Protein AF-A0A1X2I1E4-F1 (afdb_monomer)

Organism: NCBI:txid90262

Structure (mmCIF, N/CA/C/O backbone):
data_AF-A0A1X2I1E4-F1
#
_entry.id   AF-A0A1X2I1E4-F1
#
loop_
_atom_site.group_PDB
_atom_site.id
_atom_site.type_symbol
_atom_site.label_atom_id
_atom_site.label_alt_id
_atom_site.label_comp_id
_atom_site.label_asym_id
_atom_site.label_entity_id
_atom_site.label_seq_id
_atom_site.pdbx_PDB_ins_code
_atom_site.Cartn_x
_atom_site.Cartn_y
_atom_site.Cartn_z
_atom_site.occupancy
_atom_site.B_iso_or_equiv
_atom_site.auth_seq_id
_atom_site.auth_comp_id
_atom_site.auth_asym_id
_atom_site.auth_atom_id
_atom_site.pdbx_PDB_model_num
ATOM 1 N N . MET A 1 1 ? 6.509 -10.411 -64.100 1.00 40.00 1 MET A N 1
ATOM 2 C CA . MET A 1 1 ? 5.636 -9.578 -63.239 1.00 40.00 1 MET A CA 1
ATOM 3 C C . MET A 1 1 ? 4.667 -10.530 -62.554 1.00 40.00 1 MET A C 1
ATOM 5 O O . MET A 1 1 ? 4.107 -11.341 -63.268 1.00 40.00 1 MET A O 1
ATOM 9 N N . SER A 1 2 ? 4.415 -10.582 -61.254 1.00 42.94 2 SER A N 1
ATOM 10 C CA . SER A 1 2 ? 4.903 -9.903 -60.053 1.00 42.94 2 SER A CA 1
ATOM 11 C C . SER A 1 2 ? 4.557 -10.847 -58.884 1.00 42.94 2 SER A C 1
ATOM 13 O O . SER A 1 2 ? 3.564 -11.572 -58.969 1.00 42.94 2 SER A O 1
ATOM 15 N N . TYR A 1 3 ? 5.386 -10.894 -57.846 1.00 39.69 3 TYR A N 1
ATOM 16 C CA . TYR A 1 3 ? 5.342 -11.900 -56.783 1.00 39.69 3 TYR A CA 1
ATOM 17 C C . TYR A 1 3 ? 4.095 -11.789 -55.886 1.00 39.69 3 TYR A C 1
ATOM 19 O O . TYR A 1 3 ? 3.727 -10.709 -55.429 1.00 39.69 3 TYR A O 1
ATOM 27 N N . ARG A 1 4 ? 3.478 -12.946 -55.604 1.00 47.34 4 ARG A N 1
ATOM 28 C CA . ARG A 1 4 ? 2.694 -13.205 -54.389 1.00 47.34 4 ARG A CA 1
ATOM 29 C C . ARG A 1 4 ? 3.687 -13.387 -53.247 1.00 47.34 4 ARG A C 1
ATOM 31 O O . ARG A 1 4 ? 4.372 -14.400 -53.261 1.00 47.34 4 ARG A O 1
ATOM 38 N N . GLU A 1 5 ? 3.713 -12.508 -52.249 1.00 50.66 5 GLU A N 1
ATOM 39 C CA . GLU A 1 5 ? 4.412 -12.817 -50.998 1.00 50.66 5 GLU A CA 1
ATOM 40 C C . GLU A 1 5 ? 3.874 -12.020 -49.796 1.00 50.66 5 GLU A C 1
ATOM 42 O O . GLU A 1 5 ? 3.999 -10.806 -49.704 1.00 50.66 5 GLU A O 1
ATOM 47 N N . LEU A 1 6 ? 3.245 -12.776 -48.889 1.00 47.12 6 LEU A N 1
ATOM 48 C CA . LEU A 1 6 ? 3.412 -12.727 -47.434 1.00 47.12 6 LEU A CA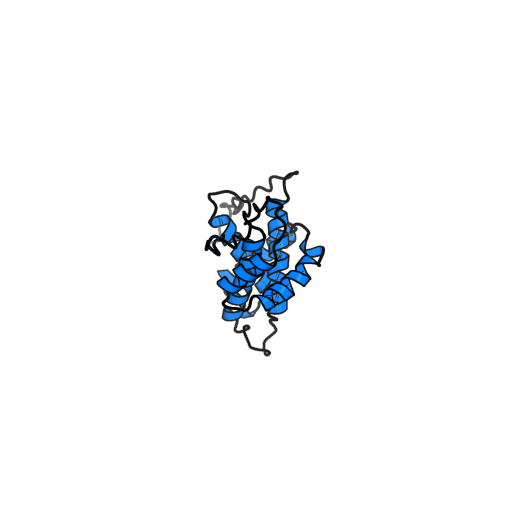 1
ATOM 49 C C . LEU A 1 6 ? 3.144 -11.400 -46.703 1.00 47.12 6 LEU A C 1
ATOM 51 O O . LEU A 1 6 ? 4.049 -10.655 -46.344 1.00 47.12 6 LEU A O 1
ATOM 55 N N . ASN A 1 7 ? 1.886 -11.247 -46.283 1.00 50.75 7 ASN A N 1
ATOM 56 C CA . ASN A 1 7 ? 1.503 -10.475 -45.102 1.00 50.75 7 ASN A CA 1
ATOM 57 C C . ASN A 1 7 ? 2.007 -11.191 -43.832 1.00 50.75 7 ASN A C 1
ATOM 59 O O . ASN A 1 7 ? 1.271 -11.934 -43.180 1.00 50.75 7 ASN A O 1
ATOM 63 N N . LYS A 1 8 ? 3.299 -11.046 -43.532 1.00 42.56 8 LYS A N 1
ATOM 64 C CA . LYS A 1 8 ? 3.927 -11.559 -42.315 1.00 42.56 8 LYS A CA 1
ATOM 65 C C . LYS A 1 8 ? 4.533 -10.392 -41.536 1.00 42.56 8 LYS A C 1
ATOM 67 O O . LYS A 1 8 ? 5.316 -9.625 -42.080 1.00 42.56 8 LYS A O 1
ATOM 72 N N . TYR A 1 9 ? 4.193 -10.347 -40.249 1.00 39.50 9 TYR A N 1
ATOM 73 C CA . TYR A 1 9 ? 4.779 -9.505 -39.205 1.00 39.50 9 TYR A CA 1
ATOM 74 C C . TYR A 1 9 ? 4.399 -8.017 -39.232 1.00 39.50 9 TYR A C 1
ATOM 76 O O . TYR A 1 9 ? 5.217 -7.148 -39.511 1.00 39.50 9 TYR A O 1
ATOM 84 N N . GLN A 1 10 ? 3.206 -7.708 -38.717 1.00 39.00 10 GLN A N 1
ATOM 85 C CA . GLN A 1 10 ? 3.071 -6.548 -37.828 1.00 39.00 10 GLN A CA 1
ATOM 86 C C . GLN A 1 10 ? 3.731 -6.914 -36.486 1.00 39.00 10 GLN A C 1
ATOM 88 O O . GLN A 1 10 ? 3.076 -7.213 -35.492 1.00 39.00 10 GLN A O 1
ATOM 93 N N . ALA A 1 11 ? 5.064 -6.989 -36.492 1.00 43.72 11 ALA A N 1
ATOM 94 C CA . ALA A 1 11 ? 5.849 -6.996 -35.272 1.00 43.72 11 ALA A CA 1
ATOM 95 C C . ALA A 1 11 ? 5.840 -5.559 -34.757 1.00 43.72 11 ALA A C 1
ATOM 97 O O . ALA A 1 11 ? 6.543 -4.694 -35.277 1.00 43.72 11 ALA A O 1
ATOM 98 N N . VAL A 1 12 ? 4.984 -5.298 -33.771 1.00 44.69 12 VAL A N 1
ATOM 99 C CA . VAL A 1 12 ? 5.102 -4.098 -32.946 1.00 44.69 12 VAL A CA 1
ATOM 100 C C . VAL A 1 12 ? 6.521 -4.133 -32.373 1.00 44.69 12 VAL A C 1
ATOM 102 O O . VAL 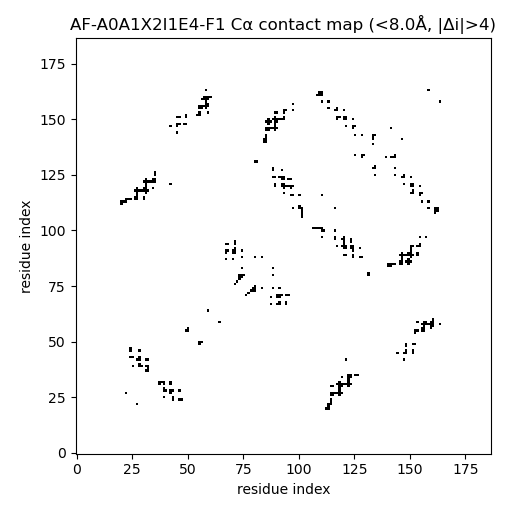A 1 12 ? 6.866 -5.132 -31.733 1.00 44.69 12 VAL A O 1
ATOM 105 N N . PRO A 1 13 ? 7.378 -3.133 -32.632 1.00 37.66 13 PRO A N 1
ATOM 106 C CA . PRO A 1 13 ? 8.683 -3.099 -32.004 1.00 37.66 13 PRO A CA 1
ATOM 107 C C . PRO A 1 13 ? 8.442 -2.992 -30.499 1.00 37.66 13 PRO A C 1
ATOM 109 O O . PRO A 1 13 ? 7.947 -1.976 -30.013 1.00 37.66 13 PRO A O 1
ATOM 112 N N . GLN A 1 14 ? 8.735 -4.071 -29.769 1.00 36.38 14 GLN A N 1
ATOM 113 C CA . GLN A 1 14 ? 8.846 -4.015 -28.321 1.00 36.38 14 GLN A CA 1
ATOM 114 C C . GLN A 1 14 ? 10.054 -3.137 -28.040 1.00 36.38 14 GLN A C 1
ATOM 116 O O . GLN A 1 14 ? 11.203 -3.562 -28.165 1.00 36.38 14 GLN A O 1
ATOM 121 N N . VAL A 1 15 ? 9.765 -1.865 -27.788 1.00 40.50 15 VAL A N 1
ATOM 122 C CA . VAL A 1 15 ? 10.754 -0.885 -27.372 1.00 40.50 15 VAL A CA 1
ATOM 123 C C . VAL A 1 15 ? 11.424 -1.469 -26.128 1.00 40.50 15 VAL A C 1
ATOM 125 O O . VAL A 1 15 ? 10.705 -1.863 -25.203 1.00 40.50 15 VAL A O 1
ATOM 128 N N . PRO A 1 16 ? 12.763 -1.582 -26.091 1.00 38.47 16 PRO A N 1
ATOM 129 C CA . PRO A 1 16 ? 13.461 -1.920 -24.863 1.00 38.47 16 PRO A CA 1
ATOM 130 C C . PRO A 1 16 ? 13.008 -0.902 -23.819 1.00 38.47 16 PRO A C 1
ATOM 132 O O . PRO A 1 16 ? 13.204 0.295 -24.023 1.00 38.47 16 PRO A O 1
ATOM 135 N N . GLN A 1 17 ? 12.320 -1.359 -22.770 1.00 37.78 17 GLN A N 1
ATOM 136 C CA . GLN A 1 17 ? 11.861 -0.515 -21.669 1.00 37.78 17 GLN A CA 1
ATOM 137 C C . GLN A 1 17 ? 13.112 -0.071 -20.914 1.00 37.78 17 GLN A C 1
ATOM 139 O O . GLN A 1 17 ? 13.585 -0.737 -19.993 1.00 37.78 17 GLN A O 1
ATOM 144 N N . VAL A 1 18 ? 13.725 0.998 -21.41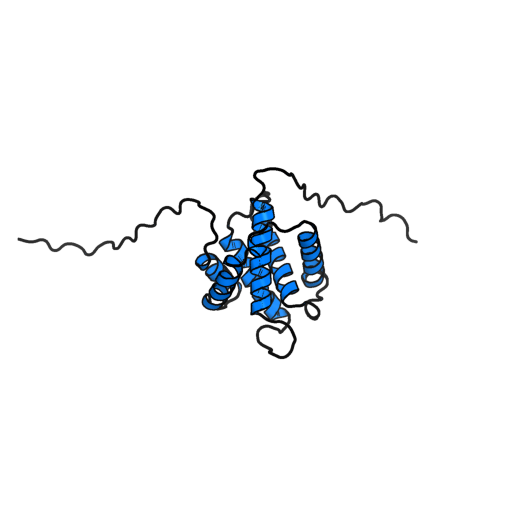7 1.00 39.78 18 VAL A N 1
ATOM 145 C CA . VAL A 1 18 ? 14.855 1.659 -20.788 1.00 39.78 18 VAL A CA 1
ATOM 146 C C . VAL A 1 18 ? 14.359 2.124 -19.429 1.00 39.78 18 VAL A C 1
ATOM 148 O O . VAL A 1 18 ? 13.299 2.733 -19.308 1.00 39.78 18 VAL A O 1
ATOM 151 N N . ILE A 1 19 ? 15.106 1.710 -18.417 1.00 47.44 19 ILE A N 1
ATOM 152 C CA . ILE A 1 19 ? 14.803 1.775 -16.996 1.00 47.44 19 ILE A CA 1
ATOM 153 C C . ILE A 1 19 ? 14.834 3.242 -16.550 1.00 47.44 19 ILE A C 1
ATOM 155 O O . ILE A 1 19 ? 15.782 3.695 -15.923 1.00 47.44 19 ILE A O 1
ATOM 159 N N . ASP A 1 20 ? 13.784 3.987 -16.871 1.00 41.66 20 ASP A N 1
ATOM 160 C CA . ASP A 1 20 ? 13.356 5.154 -16.113 1.00 41.66 20 ASP A CA 1
ATOM 161 C C . ASP A 1 20 ? 12.185 4.678 -15.263 1.00 41.66 20 ASP A C 1
ATOM 163 O O . ASP A 1 20 ? 11.072 4.477 -15.748 1.00 41.66 20 ASP A O 1
ATOM 167 N N . LYS A 1 21 ? 12.471 4.402 -13.986 1.00 52.59 21 LYS A N 1
ATOM 168 C CA . LYS A 1 21 ? 11.587 3.759 -12.996 1.00 52.59 21 LYS A CA 1
ATOM 169 C C . LYS A 1 21 ? 10.458 4.704 -12.539 1.00 52.59 21 LYS A C 1
ATOM 171 O O . LYS A 1 21 ? 10.226 4.903 -11.344 1.00 52.59 21 LYS A O 1
ATOM 176 N N . CYS A 1 22 ? 9.800 5.336 -13.507 1.00 58.75 22 CYS A N 1
ATOM 177 C CA . CYS A 1 22 ? 8.594 6.126 -13.363 1.00 58.75 22 CYS A CA 1
ATOM 178 C C . CYS A 1 22 ? 7.406 5.187 -13.129 1.00 58.75 22 CYS A C 1
ATOM 180 O O . CYS A 1 22 ? 7.388 4.037 -13.569 1.00 58.75 22 CYS A O 1
ATOM 182 N N . LEU A 1 23 ? 6.412 5.665 -12.391 1.00 77.00 23 LEU A N 1
ATOM 183 C CA . LEU A 1 23 ? 5.192 4.912 -12.150 1.00 77.00 23 LEU A CA 1
ATOM 184 C C . LEU A 1 23 ? 4.413 4.736 -13.460 1.00 77.00 23 LEU A C 1
ATOM 186 O O . LEU A 1 23 ? 3.902 5.708 -14.011 1.00 77.00 23 LEU A O 1
ATOM 190 N N . ASN A 1 24 ? 4.266 3.495 -13.923 1.00 86.12 24 ASN A N 1
ATOM 191 C CA . ASN A 1 24 ? 3.331 3.167 -14.995 1.00 86.12 24 ASN A CA 1
ATOM 192 C C . ASN A 1 24 ? 1.955 2.872 -14.387 1.00 86.12 24 ASN A C 1
ATOM 194 O O . ASN A 1 24 ? 1.720 1.788 -13.850 1.00 86.12 24 ASN A O 1
ATOM 198 N N . VAL A 1 25 ? 1.050 3.849 -14.475 1.00 86.25 25 VAL A N 1
ATOM 199 C CA . VAL A 1 25 ? -0.313 3.746 -13.932 1.00 86.25 25 VAL A CA 1
ATOM 200 C C . VAL A 1 25 ? -1.121 2.611 -14.566 1.00 86.25 25 VAL A C 1
ATOM 202 O O . VAL A 1 25 ? -1.927 2.000 -13.873 1.00 86.25 25 VAL A O 1
ATOM 205 N N . ASN A 1 26 ? -0.865 2.264 -15.833 1.00 87.81 26 ASN A N 1
ATOM 206 C CA . ASN A 1 26 ? -1.546 1.149 -16.498 1.00 87.81 26 ASN A CA 1
ATOM 207 C C . ASN A 1 26 ? -1.097 -0.197 -15.929 1.00 87.81 26 ASN A C 1
ATOM 209 O O . ASN A 1 26 ? -1.928 -1.050 -15.636 1.00 87.81 26 ASN A O 1
ATOM 213 N N . ASP A 1 27 ? 0.209 -0.374 -15.708 1.00 88.62 27 ASP A N 1
ATOM 214 C CA . ASP A 1 27 ? 0.711 -1.596 -15.077 1.00 88.62 27 ASP A CA 1
ATOM 215 C C . ASP A 1 27 ? 0.213 -1.714 -13.637 1.00 88.62 27 ASP A C 1
ATOM 217 O O . ASP A 1 27 ? -0.254 -2.779 -13.245 1.00 88.62 27 ASP A O 1
ATOM 221 N N . ALA A 1 28 ? 0.260 -0.627 -12.860 1.00 88.25 28 ALA A N 1
ATOM 222 C CA . ALA A 1 28 ? -0.242 -0.624 -11.487 1.00 88.25 28 ALA A CA 1
ATOM 223 C C . ALA A 1 28 ? -1.738 -0.970 -11.420 1.00 88.25 28 ALA A C 1
ATOM 225 O O . ALA A 1 28 ? -2.134 -1.802 -10.605 1.00 88.25 28 ALA A O 1
ATOM 226 N N . ALA A 1 29 ? -2.557 -0.388 -12.302 1.00 89.69 29 ALA A N 1
ATOM 227 C CA . ALA A 1 29 ? -3.979 -0.702 -12.393 1.00 89.69 29 ALA A CA 1
ATOM 228 C C . ALA A 1 29 ? -4.228 -2.167 -12.770 1.00 89.69 29 ALA A C 1
ATOM 230 O O . ALA A 1 29 ? -5.080 -2.809 -12.162 1.00 89.69 29 ALA A O 1
ATOM 231 N N . ARG A 1 30 ? -3.452 -2.712 -13.713 1.00 88.94 30 ARG A N 1
ATOM 232 C CA . ARG A 1 30 ? -3.533 -4.120 -14.114 1.00 88.94 30 ARG A CA 1
ATOM 233 C C . ARG A 1 30 ? -3.177 -5.071 -12.968 1.00 88.94 30 ARG A C 1
ATOM 235 O O . ARG A 1 30 ? -3.938 -5.994 -12.700 1.00 88.94 30 ARG A O 1
ATOM 242 N N . TYR A 1 31 ? -2.081 -4.817 -12.247 1.00 89.50 31 TYR A N 1
ATOM 243 C CA . TYR A 1 31 ? -1.709 -5.607 -11.063 1.00 89.50 31 TYR A CA 1
ATOM 244 C C . TYR A 1 31 ? -2.780 -5.537 -9.965 1.00 89.50 31 TYR A C 1
ATOM 246 O O . TYR A 1 31 ? -3.089 -6.545 -9.332 1.00 89.50 31 TYR A O 1
ATOM 254 N N . ALA A 1 32 ? -3.369 -4.359 -9.744 1.00 89.19 32 ALA A N 1
ATOM 255 C CA . ALA A 1 32 ? -4.448 -4.198 -8.776 1.00 89.19 32 ALA A CA 1
ATOM 256 C C . ALA A 1 32 ? -5.710 -4.968 -9.184 1.00 89.19 32 ALA A C 1
ATOM 258 O O . ALA A 1 32 ? -6.313 -5.641 -8.346 1.00 89.19 32 ALA A O 1
ATOM 259 N N . ALA A 1 33 ? -6.095 -4.896 -10.460 1.00 88.25 33 ALA A N 1
ATOM 260 C CA . ALA A 1 33 ? -7.238 -5.611 -11.019 1.00 88.25 33 ALA A CA 1
ATOM 261 C C . ALA A 1 33 ? -7.070 -7.132 -10.909 1.00 88.25 33 ALA A C 1
ATOM 263 O O . ALA A 1 33 ? -7.988 -7.815 -10.459 1.00 88.25 33 ALA A O 1
ATOM 264 N N . GLU A 1 34 ? -5.882 -7.650 -11.228 1.00 86.44 34 GLU A N 1
ATOM 265 C CA . GLU A 1 34 ? -5.549 -9.072 -11.094 1.00 86.44 34 GLU A CA 1
ATOM 266 C C . GLU A 1 34 ? -5.657 -9.556 -9.639 1.00 86.44 34 GLU A C 1
ATOM 268 O O . GLU A 1 34 ? -6.188 -10.634 -9.383 1.00 86.44 34 GLU A O 1
ATOM 273 N N . HIS A 1 35 ? -5.225 -8.738 -8.672 1.00 81.75 35 HIS A N 1
ATOM 274 C CA . HIS A 1 35 ? -5.214 -9.109 -7.250 1.00 81.75 35 HIS A CA 1
ATOM 275 C C . HIS A 1 35 ? -6.559 -8.909 -6.529 1.00 81.75 35 HIS A C 1
ATOM 277 O O . HIS A 1 35 ? -6.768 -9.457 -5.447 1.00 81.75 35 HIS A O 1
ATOM 283 N N . SER A 1 36 ? -7.476 -8.120 -7.095 1.00 80.56 36 SER A N 1
ATOM 284 C CA . SER A 1 36 ? -8.755 -7.755 -6.455 1.00 80.56 36 SER A CA 1
ATOM 285 C C . SER A 1 36 ? -10.010 -8.178 -7.213 1.00 80.56 36 SER A C 1
ATOM 287 O O . SER A 1 36 ? -11.115 -8.000 -6.692 1.00 80.56 36 SER A O 1
ATOM 289 N N . GLU A 1 37 ? -9.857 -8.706 -8.430 1.00 77.75 37 GLU A N 1
ATOM 290 C CA . GLU A 1 37 ? -10.955 -9.067 -9.336 1.00 77.75 37 GLU A CA 1
ATOM 291 C C . GLU A 1 37 ? -11.864 -7.862 -9.686 1.00 77.75 37 GLU A C 1
ATOM 293 O O . GLU A 1 37 ? -13.063 -8.016 -9.935 1.00 77.75 37 GLU A O 1
ATOM 298 N N . LYS A 1 38 ? -11.317 -6.635 -9.667 1.00 83.31 38 LYS A N 1
ATOM 299 C CA . LYS A 1 38 ? -12.017 -5.378 -10.007 1.00 83.31 38 LYS A CA 1
ATOM 300 C C . LYS A 1 38 ? -11.541 -4.793 -11.337 1.00 83.31 38 LYS A C 1
ATOM 302 O O . LYS A 1 38 ? -10.497 -5.166 -11.856 1.00 83.31 38 LYS A O 1
ATOM 307 N N . GLU A 1 39 ? -12.312 -3.852 -11.884 1.00 84.69 39 GLU A N 1
ATOM 308 C CA . GLU A 1 39 ? -11.990 -3.195 -13.155 1.00 84.69 39 GLU A CA 1
ATOM 309 C C . GLU A 1 39 ? -10.763 -2.276 -13.053 1.00 84.69 39 GLU A C 1
ATOM 311 O O . GLU A 1 39 ? -10.656 -1.454 -12.142 1.00 84.69 39 GLU A O 1
ATOM 316 N N . GLU A 1 40 ? -9.881 -2.348 -14.053 1.00 87.19 40 GLU A N 1
ATOM 317 C CA . GLU A 1 40 ? -8.690 -1.494 -14.175 1.00 87.19 40 GLU A CA 1
ATOM 318 C C . GLU A 1 40 ? -9.034 0.007 -14.180 1.00 87.19 40 GLU A C 1
ATOM 320 O O . GLU A 1 40 ? -8.318 0.819 -13.593 1.00 87.19 40 GLU A O 1
ATOM 325 N N . SER A 1 41 ? -10.163 0.372 -14.796 1.00 86.25 41 SER A N 1
ATOM 326 C CA . SER A 1 41 ? -10.681 1.745 -14.916 1.00 86.25 41 SER A CA 1
ATOM 327 C C . SER A 1 41 ? -10.800 2.459 -13.563 1.00 86.25 41 SER A C 1
ATOM 329 O O . SER A 1 41 ? -10.477 3.644 -13.443 1.00 86.25 41 SER A O 1
ATOM 331 N N . MET A 1 42 ? -11.205 1.725 -12.524 1.00 85.44 42 MET A N 1
ATOM 332 C CA . MET A 1 42 ? -11.348 2.239 -11.167 1.00 85.44 42 MET A CA 1
ATOM 333 C C . MET A 1 42 ? -9.992 2.619 -10.569 1.00 85.44 42 MET A C 1
ATOM 335 O O . MET A 1 42 ? -9.835 3.701 -9.999 1.00 85.44 42 MET A O 1
ATOM 339 N N . PHE A 1 43 ? -9.000 1.743 -10.724 1.00 89.69 43 PHE A N 1
ATOM 340 C CA . PHE A 1 43 ? -7.649 1.980 -10.227 1.00 89.69 43 PHE A CA 1
ATOM 341 C C . PHE A 1 43 ? -6.970 3.111 -10.988 1.00 89.69 43 PHE A C 1
ATOM 343 O O . PHE A 1 43 ? -6.331 3.950 -10.362 1.00 89.69 43 PHE A O 1
ATOM 350 N N . LEU A 1 44 ? -7.160 3.190 -12.308 1.00 89.62 44 LEU A N 1
ATOM 351 C CA . LEU A 1 44 ? -6.633 4.275 -13.138 1.00 89.62 44 LEU A CA 1
ATOM 352 C C . LEU A 1 44 ? -7.130 5.648 -12.679 1.00 89.62 44 LEU A C 1
ATOM 354 O O . LEU A 1 44 ? -6.331 6.577 -12.566 1.00 89.62 44 LEU A O 1
ATOM 358 N N . SER A 1 45 ? -8.424 5.772 -12.364 1.00 88.44 45 SER A N 1
ATOM 359 C CA . SER A 1 45 ? -8.987 7.034 -11.872 1.00 88.44 45 SER A CA 1
ATOM 360 C C . SER A 1 45 ? -8.318 7.483 -10.573 1.00 88.44 45 SER A C 1
ATOM 362 O O . SER A 1 45 ? -7.993 8.659 -10.424 1.00 88.44 45 SER A O 1
ATOM 364 N N . VAL A 1 46 ? -8.094 6.558 -9.637 1.00 89.25 46 VAL A N 1
ATOM 365 C CA . VAL A 1 46 ? -7.424 6.866 -8.367 1.00 89.25 46 VAL A CA 1
ATOM 366 C C . VAL A 1 46 ? -5.944 7.162 -8.595 1.00 89.25 46 VAL A C 1
ATOM 368 O O . VAL A 1 46 ? -5.425 8.150 -8.082 1.00 89.25 46 VAL A O 1
ATOM 371 N N . LEU A 1 47 ? -5.260 6.351 -9.399 1.00 88.75 47 LEU A N 1
ATOM 372 C CA . LEU A 1 47 ? -3.847 6.536 -9.708 1.00 88.75 47 LEU A CA 1
ATOM 373 C C . LEU A 1 47 ? -3.580 7.893 -10.348 1.00 88.75 47 LEU A C 1
ATOM 375 O O . LEU A 1 47 ? -2.618 8.536 -9.952 1.00 88.75 47 LEU A O 1
ATOM 379 N N . SER A 1 48 ? -4.440 8.364 -11.255 1.00 87.00 48 SER A N 1
ATOM 380 C CA . SER A 1 48 ? -4.309 9.713 -11.813 1.00 87.00 48 SER A CA 1
ATOM 381 C C . SER A 1 48 ? -4.302 10.763 -10.701 1.00 87.00 48 SER A C 1
ATOM 383 O O . SER A 1 48 ? -3.380 11.562 -10.627 1.00 87.00 48 SER A O 1
ATOM 385 N N . THR A 1 49 ? -5.261 10.705 -9.770 1.00 87.88 49 THR A N 1
ATOM 386 C CA . THR A 1 49 ? -5.334 11.682 -8.668 1.00 87.88 49 THR A CA 1
ATOM 387 C C . THR A 1 49 ? -4.127 11.630 -7.731 1.00 87.88 49 THR A C 1
ATOM 389 O O . THR A 1 49 ? -3.608 12.669 -7.337 1.00 87.88 49 THR A O 1
ATOM 392 N N . VAL A 1 50 ? -3.641 10.430 -7.408 1.00 86.50 50 VAL A N 1
ATOM 393 C CA . VAL A 1 50 ? -2.510 10.242 -6.489 1.00 86.50 50 VAL A CA 1
ATOM 394 C C . VAL A 1 50 ? -1.185 10.629 -7.148 1.00 86.50 50 VAL A C 1
ATOM 396 O O . VAL A 1 50 ? -0.293 11.143 -6.483 1.00 86.50 50 VAL A O 1
ATOM 399 N N . VAL A 1 51 ? -1.038 10.395 -8.453 1.00 85.56 51 VAL A N 1
ATOM 400 C CA . VAL A 1 51 ? 0.153 10.805 -9.210 1.00 85.56 51 VAL A CA 1
ATOM 401 C C . VAL A 1 51 ? 0.218 12.315 -9.378 1.00 85.56 51 VAL A C 1
ATOM 403 O O . VAL A 1 51 ? 1.313 12.875 -9.344 1.00 85.56 51 VAL A O 1
ATOM 406 N N . ASP A 1 52 ? -0.920 12.983 -9.537 1.00 84.00 52 ASP A N 1
ATOM 407 C CA . ASP A 1 52 ? -0.971 14.443 -9.559 1.00 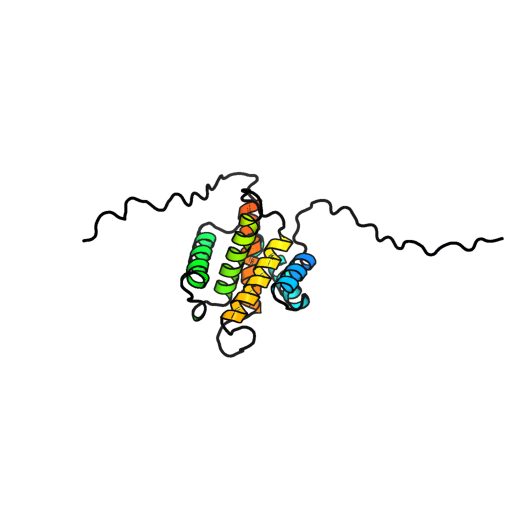84.00 52 ASP A CA 1
ATOM 408 C C . ASP A 1 52 ? -0.662 15.050 -8.174 1.00 84.00 52 ASP A C 1
ATOM 410 O O . ASP A 1 52 ? -0.024 16.099 -8.095 1.00 84.00 52 ASP A O 1
ATOM 414 N N . ASP A 1 53 ? -1.003 14.359 -7.082 1.00 81.62 53 ASP A N 1
ATOM 415 C CA . ASP A 1 53 ? -0.795 14.812 -5.702 1.00 81.62 53 ASP A CA 1
ATOM 416 C C . ASP A 1 53 ? 0.692 14.848 -5.279 1.00 81.62 53 ASP A C 1
ATOM 418 O O . ASP A 1 53 ? 1.378 13.830 -5.153 1.00 81.62 53 ASP A O 1
ATOM 422 N N . ASP A 1 54 ? 1.205 16.045 -4.983 1.00 79.81 54 ASP A N 1
ATOM 423 C CA . ASP A 1 54 ? 2.605 16.231 -4.576 1.00 79.81 54 ASP A CA 1
ATOM 424 C C . ASP A 1 54 ? 2.937 15.608 -3.216 1.00 79.81 54 ASP A C 1
ATOM 426 O O . ASP A 1 54 ? 4.084 15.238 -2.958 1.00 79.81 54 ASP A O 1
ATOM 430 N N . ASN A 1 55 ? 1.946 15.439 -2.339 1.00 77.44 55 ASN A N 1
ATOM 431 C CA . ASN A 1 55 ? 2.142 14.807 -1.037 1.00 77.44 55 ASN A CA 1
ATOM 432 C C . ASN A 1 55 ? 2.449 13.304 -1.178 1.00 77.44 55 ASN A C 1
ATOM 434 O O . ASN A 1 55 ? 3.145 12.720 -0.350 1.00 77.44 55 ASN A O 1
ATOM 438 N N . SER A 1 56 ? 1.975 12.677 -2.251 1.00 76.75 56 SER A N 1
ATOM 439 C CA . SER A 1 56 ? 2.228 11.273 -2.588 1.00 76.75 56 SER A CA 1
ATOM 440 C C . SER A 1 56 ? 3.604 11.047 -3.225 1.00 76.75 56 SER A C 1
ATOM 442 O O . SER A 1 56 ? 4.089 9.918 -3.251 1.00 76.75 56 SER A O 1
ATOM 444 N N . LYS A 1 57 ? 4.275 12.123 -3.658 1.00 78.31 57 LYS A N 1
ATOM 445 C CA . LYS A 1 57 ? 5.641 12.121 -4.212 1.00 78.31 57 LYS A CA 1
ATOM 446 C C . LYS A 1 57 ? 6.724 12.394 -3.161 1.00 78.31 57 LYS A C 1
ATOM 448 O O . LYS A 1 57 ? 7.862 12.700 -3.510 1.00 78.31 57 LYS A O 1
ATOM 453 N N . ARG A 1 58 ? 6.396 12.352 -1.872 1.00 81.88 58 ARG A N 1
ATOM 454 C CA . ARG A 1 58 ? 7.363 12.557 -0.783 1.00 81.88 58 ARG A CA 1
ATOM 455 C C . ARG A 1 58 ? 7.711 11.215 -0.139 1.00 81.88 58 ARG A C 1
ATOM 457 O O . ARG A 1 58 ? 6.864 10.328 -0.128 1.00 81.88 58 ARG A O 1
ATOM 464 N N . PRO A 1 59 ? 8.929 11.027 0.393 1.00 81.31 59 PRO A N 1
ATOM 465 C CA . PRO A 1 59 ? 9.218 9.841 1.191 1.00 81.31 59 PRO A CA 1
ATOM 466 C C . PRO A 1 59 ? 8.332 9.830 2.443 1.00 81.31 59 PRO A C 1
ATOM 468 O O . PRO A 1 59 ? 8.039 10.887 3.007 1.00 81.31 59 PRO A O 1
ATOM 471 N N . ALA A 1 60 ? 7.905 8.638 2.862 1.00 80.69 60 ALA A N 1
ATOM 472 C CA . ALA A 1 60 ? 7.194 8.466 4.124 1.00 80.69 60 ALA A CA 1
ATOM 473 C C . ALA A 1 60 ? 8.088 8.909 5.289 1.00 80.69 60 ALA A C 1
ATOM 475 O O . ALA A 1 60 ? 9.265 8.545 5.342 1.00 80.69 60 ALA A O 1
ATOM 476 N N . LEU A 1 61 ? 7.528 9.684 6.218 1.00 81.81 61 LEU A N 1
ATOM 477 C CA . LEU A 1 61 ? 8.232 10.042 7.448 1.00 81.81 61 LEU A CA 1
ATOM 478 C C . LEU A 1 61 ? 8.263 8.850 8.417 1.00 81.81 61 LEU A C 1
ATOM 480 O O . LEU A 1 61 ? 7.401 7.970 8.373 1.00 81.81 61 LEU A O 1
ATOM 484 N N . GLU A 1 62 ? 9.228 8.840 9.337 1.00 76.88 62 GLU A N 1
ATOM 485 C CA . GLU A 1 62 ? 9.341 7.797 10.369 1.00 76.88 62 GLU A CA 1
ATOM 486 C C . GLU A 1 62 ? 8.064 7.701 11.217 1.00 76.88 62 GLU A C 1
ATOM 488 O O . GLU A 1 62 ? 7.516 6.615 11.393 1.00 76.88 62 GLU A O 1
ATOM 493 N N . GLN A 1 63 ? 7.512 8.849 11.631 1.00 80.25 63 GLN A N 1
ATOM 494 C CA . GLN A 1 63 ? 6.237 8.911 12.347 1.00 80.25 63 GLN A CA 1
ATOM 495 C C . GLN A 1 63 ? 5.094 8.269 11.545 1.00 80.25 63 GLN A C 1
ATOM 497 O O . GLN A 1 63 ? 4.331 7.476 12.093 1.00 80.25 63 GLN A O 1
ATOM 502 N N . GLU A 1 64 ? 4.986 8.568 10.245 1.00 81.62 64 GLU A N 1
ATOM 503 C CA . GLU A 1 64 ? 3.954 7.965 9.393 1.00 81.62 64 GLU A CA 1
ATOM 504 C C . GLU A 1 64 ? 4.146 6.450 9.291 1.00 81.62 64 GLU A C 1
ATOM 506 O O . GLU A 1 64 ? 3.171 5.704 9.322 1.00 81.62 64 GLU A O 1
ATOM 511 N N . THR A 1 65 ? 5.393 5.988 9.198 1.00 83.81 65 THR A N 1
ATOM 512 C CA . THR A 1 65 ? 5.724 4.560 9.120 1.00 83.81 65 THR A CA 1
ATOM 513 C C . THR A 1 65 ? 5.342 3.829 10.408 1.00 83.81 65 THR A C 1
ATOM 515 O O . THR A 1 65 ? 4.740 2.756 10.329 1.00 83.81 65 THR A O 1
ATOM 518 N N . ASN A 1 66 ? 5.606 4.421 11.579 1.00 86.56 66 ASN A N 1
ATOM 519 C CA . ASN A 1 66 ? 5.186 3.861 12.865 1.00 86.56 66 ASN A CA 1
ATOM 520 C C . ASN A 1 66 ? 3.654 3.801 12.985 1.0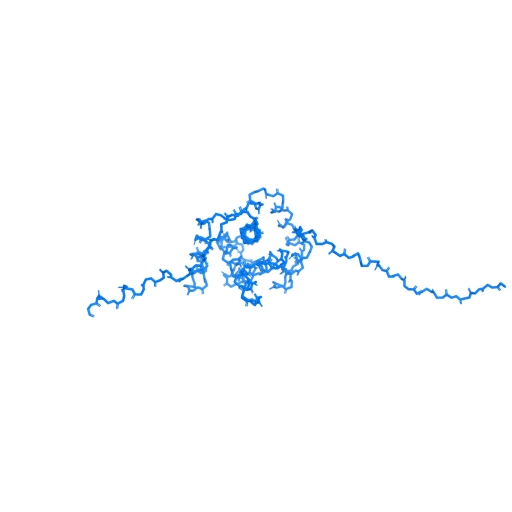0 86.56 66 ASN A C 1
ATOM 522 O O . ASN A 1 66 ? 3.104 2.753 13.315 1.00 86.56 66 ASN A O 1
ATOM 526 N N . GLU A 1 67 ? 2.949 4.878 12.618 1.00 88.75 67 GLU A N 1
ATOM 527 C CA . GLU A 1 67 ? 1.479 4.884 12.576 1.00 88.75 67 GLU A CA 1
ATOM 528 C C . GLU A 1 67 ? 0.933 3.778 11.659 1.00 88.75 67 GLU A C 1
ATOM 530 O O . GLU A 1 67 ? -0.010 3.070 12.009 1.00 88.75 67 GLU A O 1
ATOM 535 N N . ILE A 1 68 ? 1.521 3.604 10.471 1.00 90.25 68 ILE A N 1
ATOM 536 C CA . ILE A 1 68 ? 1.120 2.559 9.523 1.00 90.25 68 ILE A CA 1
ATOM 537 C C . ILE A 1 68 ? 1.352 1.160 10.121 1.00 90.25 68 ILE A C 1
ATOM 539 O O . ILE A 1 68 ? 0.504 0.281 9.947 1.00 90.25 68 ILE A O 1
ATOM 543 N N . ALA A 1 69 ? 2.460 0.945 10.837 1.00 89.62 69 ALA A N 1
ATOM 544 C CA . ALA A 1 69 ? 2.759 -0.317 11.510 1.00 89.62 69 ALA A CA 1
ATOM 545 C C . ALA A 1 69 ? 1.756 -0.633 12.632 1.00 89.62 69 ALA A C 1
ATOM 547 O O . ALA A 1 69 ? 1.260 -1.759 12.708 1.00 89.62 69 ALA A O 1
ATOM 548 N N . GLU A 1 70 ? 1.392 0.359 13.447 1.00 90.50 70 GLU A N 1
ATOM 549 C CA . GLU A 1 70 ? 0.367 0.219 14.488 1.00 90.50 70 GLU A CA 1
ATOM 550 C C . GLU A 1 70 ? -1.010 -0.108 13.896 1.00 90.50 70 GLU A C 1
ATOM 552 O O . GLU A 1 70 ? -1.703 -1.013 14.372 1.00 90.50 70 GLU A O 1
ATOM 557 N N . ILE A 1 71 ? -1.398 0.582 12.819 1.00 90.12 71 ILE A N 1
ATOM 558 C CA . ILE A 1 71 ? -2.659 0.331 12.110 1.00 90.12 71 ILE A CA 1
ATOM 559 C C . ILE A 1 71 ? -2.669 -1.083 11.512 1.00 90.12 71 ILE A C 1
ATOM 561 O 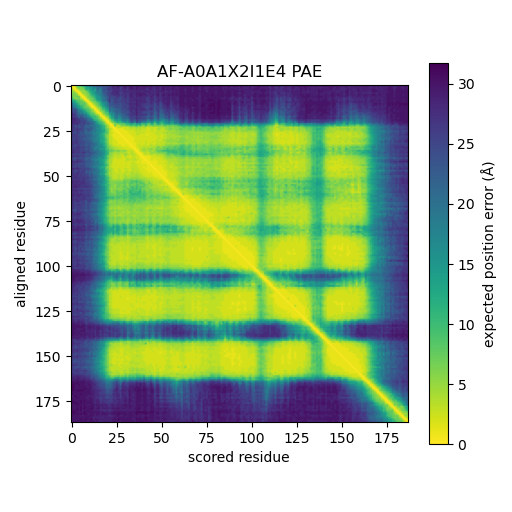O . ILE A 1 71 ? -3.656 -1.807 11.660 1.00 90.12 71 ILE A O 1
ATOM 565 N N . HIS A 1 72 ? -1.573 -1.504 10.870 1.00 90.75 72 HIS A N 1
ATOM 566 C CA . HIS A 1 72 ? -1.429 -2.861 10.332 1.00 90.75 72 HIS A CA 1
ATOM 567 C C . HIS A 1 72 ? -1.567 -3.914 11.431 1.00 90.75 72 HIS A C 1
ATOM 569 O O . HIS A 1 72 ? -2.345 -4.854 11.269 1.00 90.75 72 HIS A O 1
ATOM 575 N N . TYR A 1 73 ? -0.893 -3.724 12.568 1.00 88.50 73 TYR A N 1
ATOM 576 C CA . TYR A 1 73 ? -1.013 -4.605 13.729 1.00 88.50 73 TYR A CA 1
ATOM 577 C C . TYR A 1 73 ? -2.464 -4.689 14.220 1.00 88.50 73 TYR A C 1
ATOM 579 O O . TYR A 1 73 ? -3.003 -5.776 14.430 1.00 88.50 73 TYR A O 1
ATOM 587 N N . ARG A 1 74 ? -3.146 -3.550 14.340 1.00 87.38 74 ARG A N 1
ATOM 588 C CA . ARG A 1 74 ? -4.537 -3.506 14.795 1.00 87.38 74 ARG A CA 1
ATOM 589 C C . ARG A 1 74 ? -5.501 -4.232 13.845 1.00 87.38 74 ARG A C 1
ATOM 591 O O . ARG A 1 74 ? -6.405 -4.927 14.303 1.00 87.38 74 ARG A O 1
ATOM 598 N N . ILE A 1 75 ? -5.311 -4.090 12.536 1.00 86.44 75 ILE A N 1
ATOM 599 C CA . ILE A 1 75 ? -6.201 -4.685 11.531 1.00 86.44 75 ILE A CA 1
ATOM 600 C C . ILE A 1 75 ? -5.902 -6.177 11.333 1.00 86.44 75 ILE A C 1
ATOM 602 O O . ILE A 1 75 ? -6.810 -6.996 11.445 1.00 86.44 75 ILE A O 1
ATOM 606 N N . TYR A 1 76 ? -4.644 -6.542 11.078 1.00 84.44 76 TYR A N 1
ATOM 607 C CA . TYR A 1 76 ? -4.266 -7.909 10.700 1.00 84.44 76 TYR A CA 1
ATOM 608 C C . TYR A 1 76 ? -3.952 -8.825 11.892 1.00 84.44 76 TYR A C 1
ATOM 610 O O . TYR A 1 76 ? -4.155 -10.030 11.780 1.00 84.44 76 TYR A O 1
ATOM 618 N N . ILE A 1 77 ? -3.456 -8.295 13.019 1.00 85.81 77 ILE A N 1
ATOM 619 C CA . ILE A 1 77 ? -3.090 -9.111 14.195 1.00 85.81 77 ILE A CA 1
ATOM 620 C C . ILE A 1 77 ? -4.204 -9.112 15.240 1.00 85.81 77 ILE A C 1
ATOM 622 O O . ILE A 1 77 ? -4.559 -10.164 15.761 1.00 85.81 77 ILE A O 1
ATOM 626 N N . GLN A 1 78 ? -4.778 -7.944 15.537 1.00 84.50 78 GLN A N 1
ATOM 627 C CA . GLN A 1 78 ? -5.845 -7.812 16.539 1.00 84.50 78 GLN A CA 1
ATOM 628 C C . GLN A 1 78 ? -7.251 -8.045 15.962 1.00 84.50 78 GLN A C 1
ATOM 630 O O . GLN A 1 78 ? -8.211 -8.127 16.723 1.00 84.50 78 GLN A O 1
ATOM 635 N N . GLY A 1 79 ? -7.398 -8.130 14.634 1.00 79.75 79 GLY A N 1
ATOM 636 C CA . GLY A 1 79 ? -8.687 -8.370 13.975 1.00 79.75 79 GLY A CA 1
ATOM 637 C C . GLY A 1 79 ? -9.698 -7.227 14.123 1.00 79.75 79 GLY A C 1
ATOM 638 O O . GLY A 1 79 ? -10.889 -7.431 13.902 1.00 79.75 79 GLY A O 1
ATOM 639 N N . ARG A 1 80 ? -9.254 -6.016 14.487 1.00 80.00 80 ARG A N 1
ATOM 640 C CA . ARG A 1 80 ? -10.115 -4.834 14.693 1.00 80.00 80 ARG A CA 1
ATOM 641 C C . ARG A 1 80 ? -10.334 -4.071 13.388 1.00 80.00 80 ARG A C 1
ATOM 643 O O . ARG A 1 80 ? -10.168 -2.854 13.325 1.00 80.00 80 ARG A O 1
ATOM 650 N N . LEU A 1 81 ? -10.658 -4.814 12.334 1.00 80.00 81 LEU A N 1
ATOM 651 C CA . LEU A 1 81 ? -10.931 -4.265 11.011 1.00 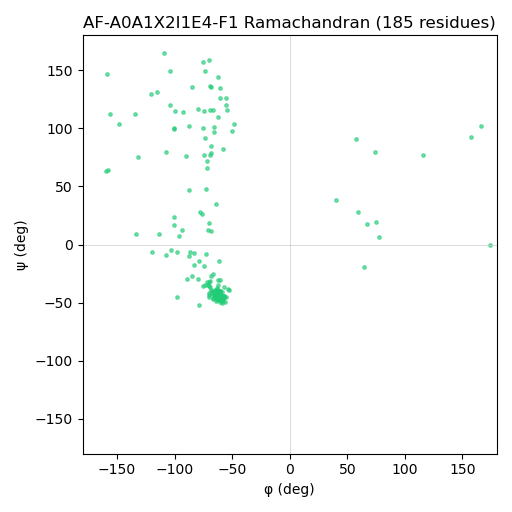80.00 81 LEU A CA 1
ATOM 652 C C . LEU A 1 81 ? -12.197 -3.390 11.028 1.00 80.00 81 LEU A C 1
ATOM 654 O O . LEU A 1 81 ? -12.147 -2.273 10.530 1.00 80.00 81 LEU A O 1
ATOM 658 N N . SER A 1 82 ? -13.236 -3.817 11.756 1.00 75.81 82 SER A N 1
ATOM 659 C CA . SER A 1 82 ? -14.530 -3.122 11.884 1.00 75.81 82 SER A CA 1
ATOM 660 C C . SER A 1 82 ? -14.465 -1.721 12.509 1.00 75.81 82 SER A C 1
ATOM 662 O O . SER A 1 82 ? -15.447 -0.984 12.490 1.00 75.81 82 SER A O 1
ATOM 664 N N . GLU A 1 83 ? -13.342 -1.370 13.137 1.00 80.06 83 GLU A N 1
ATOM 665 C CA . GLU A 1 83 ? -13.112 -0.062 13.761 1.00 80.06 83 GLU A CA 1
ATOM 666 C C . GLU A 1 83 ? -12.199 0.836 12.910 1.00 80.06 83 GLU A C 1
ATOM 668 O O . GLU A 1 83 ? -11.946 1.984 13.274 1.00 80.06 83 GLU A O 1
ATOM 673 N N . ALA A 1 84 ? -11.663 0.317 11.802 1.00 82.88 84 ALA A N 1
ATOM 674 C CA . ALA A 1 84 ? -10.731 1.033 10.950 1.00 82.88 84 ALA A CA 1
ATOM 675 C C . ALA A 1 84 ? -11.465 1.910 9.930 1.00 82.88 84 ALA A C 1
ATOM 677 O O . ALA A 1 84 ? -12.393 1.489 9.246 1.00 82.88 84 ALA A O 1
ATOM 678 N N . SER A 1 85 ? -10.992 3.141 9.772 1.00 88.00 85 SER A N 1
ATOM 679 C CA . SER A 1 85 ? -11.418 4.019 8.681 1.00 88.00 85 SER A CA 1
ATOM 680 C C . SER A 1 85 ? -10.883 3.535 7.327 1.00 88.00 85 SER A C 1
ATOM 682 O O . SER A 1 85 ? -9.854 2.859 7.251 1.00 88.00 85 SER A O 1
ATOM 684 N N . SER A 1 86 ? -11.511 3.955 6.222 1.00 88.50 86 SER A N 1
ATOM 685 C CA . SER A 1 86 ? -11.058 3.615 4.860 1.00 88.50 86 SER A CA 1
ATOM 686 C C . SER A 1 86 ? -9.582 3.963 4.641 1.00 88.50 86 SER A C 1
ATOM 688 O O . SER A 1 86 ? -8.829 3.191 4.049 1.00 88.50 86 SER A O 1
ATOM 690 N N . LYS A 1 87 ? -9.135 5.103 5.180 1.00 89.19 87 LYS A N 1
ATOM 691 C CA . LYS A 1 87 ? -7.736 5.536 5.105 1.00 89.19 87 LYS A CA 1
ATOM 692 C C . LYS A 1 87 ? -6.786 4.588 5.844 1.00 89.19 87 LYS A C 1
ATOM 694 O O . LYS A 1 87 ? -5.696 4.308 5.351 1.00 89.19 87 LYS A O 1
ATOM 699 N N . GLU A 1 88 ? -7.182 4.102 7.016 1.00 90.38 88 GLU A N 1
ATOM 700 C CA . GLU A 1 88 ? -6.399 3.149 7.809 1.00 90.38 88 GLU A CA 1
ATOM 701 C C . GLU A 1 88 ? -6.324 1.779 7.134 1.00 90.38 88 GLU A C 1
ATOM 703 O O . GLU A 1 88 ? -5.246 1.188 7.081 1.00 90.38 88 GLU A O 1
ATOM 708 N N . ILE A 1 89 ? -7.424 1.327 6.528 1.00 90.12 89 ILE A N 1
ATOM 709 C CA . ILE A 1 89 ? -7.451 0.118 5.699 1.00 90.12 89 ILE A CA 1
ATOM 710 C C . ILE A 1 89 ? -6.447 0.237 4.547 1.00 90.12 89 ILE A C 1
ATOM 712 O O . ILE A 1 89 ? -5.620 -0.653 4.355 1.00 90.12 89 ILE A O 1
ATOM 716 N N . GLY A 1 90 ? -6.457 1.363 3.826 1.00 91.25 90 GLY A N 1
ATOM 717 C CA . GLY A 1 90 ? -5.510 1.604 2.737 1.00 91.25 90 GLY A CA 1
ATOM 718 C C . GLY A 1 90 ? -4.049 1.612 3.200 1.00 91.25 90 GLY A C 1
ATOM 719 O O . GLY A 1 90 ? -3.197 0.972 2.584 1.00 91.25 90 GLY A O 1
ATOM 720 N N . LYS A 1 91 ? -3.758 2.274 4.328 1.00 92.88 91 LYS A N 1
ATOM 721 C CA . LYS A 1 91 ? -2.422 2.283 4.949 1.00 92.88 91 LYS A CA 1
ATOM 722 C C . LYS A 1 91 ? -1.949 0.871 5.324 1.00 92.88 91 LYS A C 1
ATOM 724 O O . LYS A 1 91 ? -0.821 0.502 4.999 1.00 92.88 91 LYS A O 1
ATOM 729 N N . ALA A 1 92 ? -2.798 0.077 5.980 1.00 91.88 92 ALA A N 1
ATOM 730 C CA . ALA A 1 92 ? -2.463 -1.295 6.358 1.00 91.88 92 ALA A CA 1
ATOM 731 C C . ALA A 1 92 ? -2.241 -2.191 5.138 1.00 91.88 92 ALA A C 1
ATOM 733 O O . ALA A 1 92 ? -1.269 -2.943 5.111 1.00 91.88 92 ALA A O 1
ATOM 734 N N . ALA A 1 93 ? -3.091 -2.081 4.116 1.00 92.88 93 ALA A N 1
ATOM 735 C CA . ALA A 1 93 ? -2.940 -2.827 2.872 1.00 92.88 93 ALA A CA 1
ATOM 736 C C . ALA A 1 93 ? -1.625 -2.491 2.154 1.00 92.88 93 ALA A C 1
ATOM 738 O O . ALA A 1 93 ? -0.922 -3.389 1.693 1.00 92.88 93 ALA A O 1
ATOM 739 N N . ALA A 1 94 ? -1.232 -1.213 2.128 1.00 93.12 94 ALA A N 1
ATOM 740 C CA . ALA A 1 94 ? 0.057 -0.802 1.579 1.00 93.12 94 ALA A CA 1
ATOM 741 C C . ALA A 1 94 ? 1.241 -1.411 2.343 1.00 93.12 94 ALA A C 1
ATOM 743 O O . ALA A 1 94 ? 2.201 -1.861 1.719 1.00 93.12 94 ALA A O 1
ATOM 744 N N . LEU A 1 95 ? 1.174 -1.488 3.676 1.00 91.50 95 LEU A N 1
ATOM 745 C CA . LEU A 1 95 ? 2.219 -2.144 4.466 1.00 91.50 95 LEU A CA 1
ATOM 746 C C . LEU A 1 95 ? 2.236 -3.661 4.269 1.00 91.50 95 LEU A C 1
ATOM 748 O O . LEU A 1 95 ? 3.303 -4.269 4.236 1.00 91.50 95 LEU A O 1
ATOM 752 N N . GLN A 1 96 ? 1.067 -4.279 4.121 1.00 91.06 96 GLN A N 1
ATOM 753 C CA . GLN A 1 96 ? 0.965 -5.700 3.817 1.00 91.06 96 GLN A CA 1
ATOM 754 C C . GLN A 1 96 ? 1.588 -6.008 2.451 1.00 91.06 96 GLN A C 1
ATOM 756 O O . GLN A 1 96 ? 2.408 -6.919 2.344 1.00 91.06 96 GLN A O 1
ATOM 761 N N . ALA A 1 97 ? 1.286 -5.201 1.433 1.00 90.94 97 ALA A N 1
ATOM 762 C CA . ALA A 1 97 ? 1.923 -5.295 0.126 1.00 90.94 97 ALA A CA 1
ATOM 763 C C . ALA A 1 97 ? 3.432 -5.021 0.198 1.00 90.94 97 ALA A C 1
ATOM 765 O O . ALA A 1 97 ? 4.195 -5.667 -0.516 1.00 90.94 97 ALA A O 1
ATOM 766 N N . LEU A 1 98 ? 3.879 -4.119 1.083 1.00 88.62 98 LEU A N 1
ATOM 767 C CA . LEU A 1 98 ? 5.302 -3.845 1.287 1.00 88.62 98 LEU A CA 1
ATOM 768 C C . LEU A 1 98 ? 5.986 -5.094 1.829 1.00 88.62 98 LEU A C 1
ATOM 770 O O . LEU A 1 98 ? 6.988 -5.522 1.273 1.00 88.62 98 LEU A O 1
ATOM 774 N N . LYS A 1 99 ? 5.401 -5.718 2.857 1.00 87.38 99 LYS A N 1
ATOM 775 C CA . LYS A 1 99 ? 5.873 -6.995 3.398 1.00 87.38 99 LYS A CA 1
ATOM 776 C C . LYS A 1 99 ? 5.902 -8.066 2.311 1.00 87.38 99 LYS A C 1
ATOM 778 O O . LYS A 1 99 ? 6.891 -8.776 2.204 1.00 87.38 99 LYS A O 1
ATOM 783 N N . MET A 1 100 ? 4.865 -8.198 1.487 1.00 86.38 100 MET A N 1
ATOM 784 C CA . MET A 1 100 ? 4.868 -9.172 0.386 1.00 86.38 100 MET A CA 1
ATOM 785 C C . MET A 1 100 ? 5.991 -8.893 -0.623 1.00 86.38 100 MET A C 1
ATOM 787 O O . MET A 1 100 ? 6.672 -9.821 -1.058 1.00 86.38 100 MET A O 1
ATOM 791 N N . ALA A 1 101 ? 6.217 -7.623 -0.961 1.00 83.62 101 ALA A N 1
ATOM 792 C CA . ALA A 1 101 ? 7.257 -7.209 -1.893 1.00 83.62 101 ALA A CA 1
ATOM 793 C C . ALA A 1 101 ? 8.671 -7.437 -1.334 1.00 83.62 101 ALA A C 1
ATOM 795 O O . ALA A 1 101 ? 9.524 -7.933 -2.059 1.00 83.62 101 ALA A O 1
ATOM 796 N N . THR A 1 102 ? 8.921 -7.140 -0.056 1.00 77.75 102 THR A N 1
ATOM 797 C CA . THR A 1 102 ? 10.250 -7.303 0.558 1.00 77.75 102 THR A CA 1
ATOM 798 C C . THR A 1 102 ? 10.559 -8.746 0.960 1.00 77.75 102 THR A C 1
ATOM 800 O O . THR A 1 102 ? 11.713 -9.156 0.910 1.00 77.75 102 THR A O 1
ATOM 803 N N . ASN A 1 103 ? 9.551 -9.554 1.312 1.00 68.06 103 ASN A N 1
ATOM 804 C CA . ASN A 1 103 ? 9.756 -10.967 1.664 1.00 68.06 103 ASN A CA 1
ATOM 805 C C . ASN A 1 103 ? 10.030 -11.869 0.446 1.00 68.06 103 ASN A C 1
ATOM 807 O O . ASN A 1 103 ? 10.523 -12.981 0.619 1.00 68.06 103 ASN A O 1
ATOM 811 N N . THR A 1 104 ? 9.705 -11.427 -0.774 1.00 58.22 104 THR A N 1
ATOM 812 C CA . THR A 1 104 ? 9.859 -12.246 -1.992 1.00 58.22 104 THR A CA 1
ATOM 813 C C . THR A 1 104 ? 11.276 -12.170 -2.580 1.00 58.22 104 THR A C 1
ATOM 815 O O . THR A 1 104 ? 11.739 -13.133 -3.191 1.00 58.22 104 THR A O 1
ATOM 818 N N . ASP A 1 105 ? 12.001 -11.072 -2.355 1.00 51.56 105 ASP A N 1
ATOM 819 C CA . ASP A 1 105 ? 13.289 -10.791 -2.996 1.00 51.56 105 ASP A CA 1
ATOM 820 C C . ASP A 1 105 ? 14.474 -10.938 -2.020 1.00 51.56 105 ASP A C 1
ATOM 822 O O . ASP A 1 105 ? 15.010 -9.963 -1.502 1.00 51.56 105 ASP A O 1
ATOM 826 N N . LEU A 1 106 ? 14.896 -12.188 -1.775 1.00 45.69 106 LEU A N 1
ATOM 827 C CA . LEU A 1 106 ? 16.282 -12.600 -1.449 1.00 45.69 106 LEU A CA 1
ATOM 828 C C . LEU A 1 106 ? 17.107 -11.689 -0.497 1.00 45.69 106 LEU A C 1
ATOM 830 O O . LEU A 1 106 ? 18.314 -11.537 -0.678 1.00 45.69 106 LEU A O 1
ATOM 834 N N . GLY A 1 107 ? 16.492 -11.108 0.538 1.00 51.75 107 GLY A N 1
ATOM 835 C CA . GLY A 1 107 ? 17.192 -10.314 1.557 1.00 51.75 107 GLY A CA 1
ATOM 836 C C . GLY A 1 107 ? 17.626 -8.909 1.121 1.00 51.75 107 GLY A C 1
ATOM 837 O O . GLY A 1 107 ? 18.506 -8.332 1.756 1.00 51.75 107 GLY A O 1
ATOM 838 N N . THR A 1 108 ? 17.029 -8.346 0.063 1.00 53.12 108 THR A N 1
ATOM 839 C CA . THR A 1 108 ? 17.289 -6.955 -0.347 1.00 53.12 108 THR A CA 1
ATOM 840 C C . THR A 1 108 ? 16.113 -6.071 0.075 1.00 53.12 108 THR A C 1
ATOM 842 O O . THR A 1 108 ? 14.992 -6.284 -0.371 1.00 53.12 108 THR A O 1
ATOM 845 N N . ASP A 1 109 ? 16.346 -5.054 0.911 1.00 61.91 109 ASP A N 1
ATOM 846 C CA . ASP A 1 109 ? 15.300 -4.162 1.461 1.00 61.91 109 ASP A CA 1
ATOM 847 C C . ASP A 1 109 ? 14.785 -3.112 0.438 1.00 61.91 109 ASP A C 1
ATOM 849 O O . ASP A 1 109 ? 14.331 -2.026 0.792 1.00 61.91 109 ASP A O 1
ATOM 853 N N . VAL A 1 110 ? 14.883 -3.422 -0.861 1.00 64.25 110 VAL A N 1
ATOM 854 C CA . VAL A 1 110 ? 14.585 -2.524 -1.986 1.00 64.25 110 VAL A CA 1
ATOM 855 C C . VAL A 1 110 ? 13.396 -3.064 -2.767 1.00 64.25 110 VAL A C 1
ATOM 857 O O . VAL A 1 110 ? 13.381 -4.223 -3.168 1.00 64.25 110 VAL A O 1
ATOM 860 N N . ILE A 1 111 ? 12.416 -2.209 -3.057 1.00 73.69 111 ILE A N 1
ATOM 861 C CA . ILE A 1 111 ? 11.227 -2.610 -3.814 1.00 73.69 111 ILE A CA 1
ATOM 862 C C . ILE A 1 111 ? 11.580 -2.642 -5.314 1.00 73.69 111 ILE A C 1
ATOM 864 O O . ILE A 1 111 ? 11.911 -1.593 -5.888 1.00 73.69 111 ILE A O 1
ATOM 868 N N . PRO A 1 112 ? 11.520 -3.801 -5.994 1.00 64.81 112 PRO A N 1
ATOM 869 C CA . PRO A 1 112 ? 12.008 -3.925 -7.364 1.00 64.81 112 PRO A CA 1
ATOM 870 C C . PRO A 1 112 ? 11.126 -3.192 -8.375 1.00 64.81 112 PRO A C 1
ATOM 872 O O . PRO A 1 112 ? 11.677 -2.578 -9.280 1.00 64.81 112 PRO A O 1
ATOM 875 N N . ASP A 1 113 ? 9.805 -3.143 -8.184 1.00 83.75 113 ASP A N 1
ATOM 876 C CA . ASP A 1 113 ? 8.868 -2.541 -9.140 1.00 83.75 113 ASP A CA 1
ATOM 877 C C . ASP A 1 113 ? 7.846 -1.631 -8.453 1.00 83.75 113 ASP A C 1
ATOM 879 O O . ASP A 1 113 ? 6.952 -2.096 -7.742 1.00 83.75 113 ASP A O 1
ATOM 883 N N . ARG A 1 114 ? 7.934 -0.318 -8.720 1.00 85.81 114 ARG A N 1
ATOM 884 C CA . ARG A 1 114 ? 7.020 0.693 -8.157 1.00 85.81 114 ARG A CA 1
ATOM 885 C C . ARG A 1 114 ? 5.564 0.408 -8.537 1.00 85.81 114 ARG A C 1
ATOM 887 O O . ARG A 1 114 ? 4.700 0.373 -7.667 1.00 85.81 114 ARG A O 1
ATOM 894 N N . SER A 1 115 ? 5.298 0.194 -9.827 1.00 89.19 115 SER A N 1
ATOM 895 C CA . SER A 1 115 ? 3.944 -0.039 -10.348 1.00 89.19 115 SER A CA 1
ATOM 896 C C . SER A 1 115 ? 3.331 -1.317 -9.781 1.00 89.19 115 SER A C 1
ATOM 898 O O . SER A 1 115 ? 2.180 -1.306 -9.360 1.00 89.19 115 SER A O 1
ATOM 900 N N . LYS A 1 116 ? 4.118 -2.399 -9.705 1.00 89.19 116 LYS A N 1
ATOM 901 C CA . LYS A 1 116 ? 3.686 -3.674 -9.120 1.00 89.19 116 LYS A CA 1
ATOM 902 C C . LYS A 1 116 ? 3.345 -3.520 -7.644 1.00 89.19 116 LYS A C 1
ATOM 904 O O . LYS A 1 116 ? 2.286 -3.964 -7.222 1.00 89.19 116 LYS A O 1
ATOM 909 N N . PHE A 1 117 ? 4.206 -2.858 -6.873 1.00 90.38 117 PHE A N 1
ATOM 910 C CA . PHE A 1 117 ? 3.968 -2.627 -5.451 1.00 90.38 117 PHE A CA 1
ATOM 911 C C . PHE A 1 117 ? 2.703 -1.798 -5.197 1.00 90.38 117 PHE A C 1
ATOM 913 O O . PHE A 1 117 ? 1.869 -2.186 -4.383 1.00 90.38 117 PHE A O 1
ATOM 920 N N . ILE A 1 118 ? 2.525 -0.692 -5.922 1.00 91.25 118 ILE A N 1
ATOM 921 C CA . ILE A 1 118 ? 1.330 0.151 -5.789 1.00 91.25 118 ILE A CA 1
ATOM 922 C C . ILE A 1 118 ? 0.077 -0.617 -6.214 1.00 91.25 118 ILE A C 1
ATOM 924 O O . ILE A 1 118 ? -0.938 -0.549 -5.525 1.00 91.25 118 ILE A O 1
ATOM 928 N N . GLY A 1 119 ? 0.153 -1.389 -7.300 1.00 92.06 119 GLY A N 1
ATOM 929 C CA . GLY A 1 119 ? -0.947 -2.239 -7.743 1.00 92.06 119 GLY A CA 1
ATOM 930 C C . GLY A 1 119 ? -1.335 -3.287 -6.700 1.00 92.06 119 GLY A C 1
ATOM 931 O O . GLY A 1 119 ? -2.506 -3.396 -6.347 1.00 92.06 119 GLY A O 1
ATOM 932 N N . LEU A 1 120 ? -0.352 -3.986 -6.127 1.00 92.19 120 LEU A N 1
ATOM 933 C CA . LEU A 1 120 ? -0.566 -4.939 -5.034 1.00 92.19 120 LEU A CA 1
ATOM 934 C C . LEU A 1 120 ? -1.208 -4.272 -3.813 1.00 92.19 120 LEU A C 1
ATOM 936 O O . LEU A 1 120 ? -2.173 -4.801 -3.275 1.00 92.19 120 LEU A O 1
ATOM 940 N N . ALA A 1 121 ? -0.726 -3.095 -3.405 1.00 93.56 121 ALA A N 1
ATOM 941 C CA . ALA A 1 121 ? -1.295 -2.343 -2.286 1.00 93.56 121 ALA A CA 1
ATOM 942 C C . ALA A 1 121 ? -2.767 -1.977 -2.519 1.00 93.56 121 ALA A C 1
ATOM 944 O O . ALA A 1 121 ? -3.603 -2.144 -1.632 1.00 93.56 121 ALA A O 1
ATOM 945 N N . MET A 1 122 ? -3.097 -1.493 -3.718 1.00 92.81 122 MET A N 1
ATOM 946 C CA . MET A 1 122 ? -4.470 -1.150 -4.088 1.00 92.81 122 MET A CA 1
ATOM 947 C C . MET A 1 122 ? -5.367 -2.387 -4.164 1.00 92.81 122 MET A C 1
ATOM 949 O O . MET A 1 122 ? -6.497 -2.352 -3.676 1.00 92.81 122 MET A O 1
ATOM 953 N N . GLY A 1 123 ? -4.873 -3.481 -4.744 1.00 91.75 123 GLY A N 1
ATOM 954 C CA . GLY A 1 123 ? -5.615 -4.733 -4.822 1.00 91.75 123 GLY A CA 1
ATOM 955 C C . GLY A 1 123 ? -5.881 -5.326 -3.436 1.00 91.75 123 GLY A C 1
ATOM 956 O O . GLY A 1 123 ? -7.001 -5.733 -3.131 1.00 91.75 123 GLY A O 1
ATOM 957 N N . GLU A 1 124 ? -4.873 -5.301 -2.562 1.00 91.00 124 GLU A N 1
ATOM 958 C CA . GLU A 1 124 ? -4.991 -5.752 -1.177 1.00 91.00 124 GLU A CA 1
ATOM 959 C C . GLU A 1 124 ? -5.985 -4.886 -0.396 1.00 91.00 124 GLU A C 1
ATOM 961 O O . GLU A 1 124 ? -6.795 -5.417 0.357 1.00 91.00 124 GLU A O 1
ATOM 966 N N . ALA A 1 125 ? -6.011 -3.569 -0.627 1.00 91.19 125 ALA A N 1
ATOM 967 C CA . ALA A 1 125 ? -6.983 -2.682 0.009 1.00 91.19 125 ALA A CA 1
ATOM 968 C C . ALA A 1 125 ? -8.425 -3.067 -0.347 1.00 91.19 125 ALA A C 1
ATOM 970 O O . ALA A 1 125 ? -9.290 -3.082 0.529 1.00 91.19 125 ALA A O 1
ATOM 971 N N . ILE A 1 126 ? -8.688 -3.441 -1.606 1.00 89.62 126 ILE A N 1
ATOM 972 C CA . ILE A 1 126 ? -9.997 -3.980 -1.999 1.00 89.62 126 ILE A CA 1
ATOM 973 C C . ILE A 1 126 ? -10.292 -5.290 -1.282 1.00 89.62 126 ILE A C 1
ATOM 975 O O . ILE A 1 126 ? -11.409 -5.472 -0.800 1.00 89.62 126 ILE A O 1
ATOM 979 N N . ASN A 1 127 ? -9.317 -6.191 -1.187 1.00 87.94 127 ASN A N 1
ATOM 980 C CA . ASN A 1 127 ? -9.507 -7.456 -0.487 1.00 87.94 127 ASN A CA 1
ATOM 981 C C . ASN A 1 127 ? -9.850 -7.232 0.988 1.00 87.94 127 ASN A C 1
ATOM 983 O O . ASN A 1 127 ? -10.839 -7.781 1.465 1.00 87.94 127 ASN A O 1
ATOM 987 N N . VAL A 1 128 ? -9.127 -6.359 1.690 1.00 85.88 128 VAL A N 1
ATOM 988 C CA . VAL A 1 128 ? -9.423 -6.009 3.087 1.00 85.88 128 VAL A CA 1
ATOM 989 C C . VAL A 1 128 ? -10.816 -5.386 3.229 1.00 85.88 128 VAL A C 1
ATOM 991 O O . VAL A 1 128 ? -11.574 -5.787 4.108 1.00 85.88 128 VAL A O 1
ATOM 994 N N . LEU A 1 129 ? -11.219 -4.489 2.323 1.00 83.94 129 LEU A N 1
ATOM 995 C CA . LEU A 1 129 ? -12.577 -3.925 2.316 1.00 83.94 129 LEU A CA 1
ATOM 996 C C . LEU A 1 129 ? -13.675 -4.974 2.086 1.00 83.94 129 LEU A C 1
ATOM 998 O O . LEU A 1 129 ? -14.793 -4.810 2.578 1.00 83.94 129 LEU A O 1
ATOM 1002 N N . ARG A 1 130 ? -13.388 -6.052 1.341 1.00 79.94 130 ARG A N 1
ATOM 1003 C CA . ARG A 1 130 ? -14.317 -7.189 1.200 1.00 79.94 130 ARG A CA 1
ATOM 1004 C C . ARG A 1 130 ? -14.523 -7.891 2.539 1.00 79.94 130 ARG A C 1
ATOM 1006 O O . ARG A 1 130 ? -15.657 -8.255 2.839 1.00 79.94 130 ARG A O 1
ATOM 1013 N N . TYR A 1 131 ? -13.468 -8.042 3.340 1.00 76.00 131 TYR A N 1
ATOM 1014 C CA . TYR A 1 131 ? -13.544 -8.668 4.664 1.00 76.00 131 TYR A CA 1
ATOM 1015 C C . TYR A 1 131 ? -14.251 -7.795 5.710 1.00 76.00 131 TYR A C 1
ATOM 1017 O O . TYR A 1 131 ? -14.949 -8.335 6.561 1.00 76.00 131 TYR A O 1
ATOM 1025 N N . ASP A 1 132 ? -14.135 -6.469 5.614 1.00 67.06 132 ASP A N 1
ATOM 1026 C CA . ASP A 1 132 ? -14.826 -5.513 6.498 1.00 67.06 132 ASP A CA 1
ATOM 1027 C C . ASP A 1 132 ? -16.346 -5.412 6.225 1.00 67.06 132 ASP A C 1
ATOM 1029 O O . ASP A 1 132 ? -17.092 -4.763 6.950 1.00 67.06 132 ASP A O 1
ATOM 1033 N N . GLY A 1 133 ? -16.845 -6.046 5.154 1.00 55.00 133 GLY A N 1
ATOM 1034 C CA . GLY A 1 133 ? -18.236 -5.896 4.701 1.00 55.00 133 GLY A CA 1
ATOM 1035 C C . GLY A 1 133 ? -18.509 -4.587 3.937 1.00 55.00 133 GLY A C 1
ATOM 1036 O O . GLY A 1 133 ? -19.655 -4.305 3.571 1.00 55.00 133 GLY A O 1
ATOM 1037 N N . GLY A 1 134 ? -17.456 -3.812 3.649 1.00 52.50 134 GLY A N 1
ATOM 1038 C CA . GLY A 1 134 ? -17.488 -2.512 2.972 1.00 52.50 134 GLY A CA 1
ATOM 1039 C C . GLY A 1 134 ? -17.459 -2.568 1.440 1.00 52.50 134 GLY A C 1
ATOM 1040 O O . GLY A 1 134 ? -17.669 -1.549 0.788 1.00 52.50 134 GLY A O 1
ATOM 1041 N N . ALA A 1 135 ? -17.272 -3.738 0.818 1.00 46.00 135 ALA A N 1
ATOM 1042 C CA . ALA A 1 135 ? -17.184 -3.881 -0.648 1.00 46.00 135 ALA A CA 1
ATOM 1043 C C . ALA A 1 135 ? -18.503 -3.654 -1.433 1.00 46.00 135 ALA A C 1
ATOM 1045 O O . ALA A 1 135 ? -18.610 -4.049 -2.595 1.00 46.00 135 ALA A O 1
ATOM 1046 N N . GLY A 1 136 ? -19.502 -3.006 -0.829 1.00 47.53 136 GLY A N 1
ATOM 1047 C CA . GLY A 1 136 ? -20.786 -2.717 -1.476 1.00 47.53 136 GLY A CA 1
ATOM 1048 C C . GLY A 1 136 ? -21.860 -2.088 -0.586 1.00 47.53 136 GLY A C 1
ATOM 1049 O O . GLY A 1 136 ? -22.951 -1.798 -1.072 1.00 47.53 136 GLY A O 1
ATOM 1050 N N . SER A 1 137 ? -21.585 -1.852 0.696 1.00 40.56 137 SER A N 1
ATOM 1051 C CA . SER A 1 137 ? -22.587 -1.340 1.628 1.00 40.56 137 SER A CA 1
ATOM 1052 C C . SER A 1 137 ? -22.395 0.160 1.819 1.00 40.56 137 SER A C 1
ATOM 1054 O O . SER A 1 137 ? -21.583 0.587 2.633 1.00 40.56 137 SER A O 1
ATOM 1056 N N . GLY A 1 138 ? -23.191 0.977 1.125 1.00 44.03 138 GLY A N 1
ATOM 1057 C CA . GLY A 1 138 ? -23.366 2.410 1.412 1.00 44.03 138 GLY A CA 1
ATOM 1058 C C . GLY A 1 138 ? -23.996 2.699 2.788 1.00 44.03 138 GLY A C 1
ATOM 1059 O O . GLY A 1 138 ? -24.788 3.625 2.915 1.00 44.03 138 GLY A O 1
ATOM 1060 N N . ALA A 1 139 ? -23.694 1.883 3.801 1.00 39.75 139 ALA A N 1
ATOM 1061 C CA . ALA A 1 139 ? -24.330 1.862 5.112 1.00 39.75 139 ALA A CA 1
ATOM 1062 C C . ALA A 1 139 ? -23.335 1.796 6.291 1.00 39.75 139 ALA A C 1
ATOM 1064 O O . ALA A 1 139 ? -23.770 1.645 7.428 1.00 39.75 139 ALA A O 1
ATOM 1065 N N . GLY A 1 140 ? -22.024 1.944 6.068 1.00 44.09 140 GLY A N 1
ATOM 1066 C CA . GLY A 1 140 ? -21.050 1.817 7.158 1.00 44.09 140 GLY A CA 1
ATOM 1067 C C . GLY A 1 140 ? -19.698 2.467 6.897 1.00 44.09 140 GLY A C 1
ATOM 1068 O O . GLY A 1 140 ? -18.705 1.766 6.858 1.00 44.09 140 GLY A O 1
ATOM 1069 N N . GLY A 1 141 ? -19.653 3.791 6.721 1.00 53.78 141 GLY A N 1
ATOM 1070 C CA . GLY A 1 141 ? -18.469 4.639 6.965 1.00 53.78 141 GLY A CA 1
ATOM 1071 C C . GLY A 1 141 ? -17.195 4.454 6.116 1.00 53.78 141 GLY A C 1
ATOM 1072 O O . GLY A 1 141 ? -16.393 5.384 6.078 1.00 53.78 141 GLY A O 1
ATOM 1073 N N . THR A 1 142 ? -16.989 3.326 5.432 1.00 65.19 142 THR A N 1
ATOM 1074 C CA . THR A 1 142 ? -15.762 3.024 4.684 1.00 65.19 142 THR A CA 1
ATOM 1075 C C . THR A 1 142 ? -15.936 3.298 3.190 1.00 65.19 142 THR A C 1
ATOM 1077 O O . THR A 1 142 ? -16.725 2.678 2.480 1.00 65.19 142 THR A O 1
ATOM 1080 N N . ASN A 1 143 ? -15.183 4.276 2.687 1.00 84.00 143 ASN A N 1
ATOM 1081 C CA . ASN A 1 143 ? -15.196 4.694 1.291 1.00 84.00 143 ASN A CA 1
ATOM 1082 C C . ASN A 1 143 ? -14.114 3.946 0.506 1.00 84.00 143 ASN A C 1
ATOM 1084 O O . ASN A 1 143 ? -12.919 4.178 0.695 1.00 84.00 143 ASN A O 1
ATOM 1088 N N . GLN A 1 144 ? -14.523 3.100 -0.441 1.00 86.12 144 GLN A N 1
ATOM 1089 C CA . GLN A 1 144 ? -13.595 2.325 -1.271 1.00 86.12 144 GLN A CA 1
ATOM 1090 C C . GLN A 1 144 ? -12.571 3.209 -2.001 1.00 86.12 144 GLN A C 1
ATOM 1092 O O . GLN A 1 144 ? -11.376 2.921 -1.980 1.00 86.12 144 GLN A O 1
ATOM 1097 N N . ASN A 1 145 ? -13.017 4.317 -2.597 1.00 88.06 145 ASN A N 1
ATOM 1098 C CA . ASN A 1 145 ? -12.133 5.246 -3.308 1.00 88.06 145 ASN A CA 1
ATOM 1099 C C . ASN A 1 145 ? -11.095 5.885 -2.376 1.00 88.06 145 ASN A C 1
ATOM 1101 O O . ASN A 1 145 ? -9.947 6.073 -2.765 1.00 88.06 145 ASN A O 1
ATOM 1105 N N . GLU A 1 146 ? -11.484 6.190 -1.137 1.00 88.88 146 GLU A N 1
ATOM 1106 C CA . GLU A 1 146 ? -10.590 6.768 -0.134 1.00 88.88 146 GLU A CA 1
ATOM 1107 C C . GLU A 1 146 ? -9.543 5.751 0.330 1.00 88.88 146 GLU A C 1
ATOM 1109 O O . GLU A 1 146 ? -8.368 6.093 0.447 1.00 88.88 146 GLU A O 1
ATOM 1114 N N . ALA A 1 147 ? -9.940 4.494 0.541 1.00 90.06 147 ALA A N 1
ATOM 1115 C CA . ALA A 1 147 ? -9.010 3.424 0.888 1.00 90.06 147 ALA A CA 1
ATOM 1116 C C . ALA A 1 147 ? -8.010 3.144 -0.238 1.00 90.06 147 ALA A C 1
ATOM 1118 O O . ALA A 1 147 ? -6.817 3.011 0.024 1.00 90.06 147 ALA A O 1
ATOM 1119 N N . LEU A 1 148 ? -8.473 3.117 -1.492 1.00 90.75 148 LEU A N 1
ATOM 1120 C CA . LEU A 1 148 ? -7.606 2.983 -2.663 1.00 90.75 148 LEU A CA 1
ATOM 1121 C C . LEU A 1 148 ? -6.621 4.143 -2.775 1.00 90.75 148 LEU A C 1
ATOM 1123 O O . LEU A 1 148 ? -5.433 3.922 -3.001 1.00 90.75 148 LEU A O 1
ATOM 1127 N N . HIS A 1 149 ? -7.107 5.373 -2.597 1.00 92.31 149 HIS A N 1
ATOM 1128 C CA . HIS A 1 149 ? -6.264 6.560 -2.630 1.00 92.31 149 HIS A CA 1
ATOM 1129 C C . HIS A 1 149 ? -5.216 6.512 -1.515 1.00 92.31 149 HIS A C 1
ATOM 1131 O O . HIS A 1 149 ? -4.038 6.758 -1.761 1.00 92.31 149 HIS A O 1
ATOM 1137 N N . ALA A 1 150 ? -5.619 6.156 -0.292 1.00 92.00 150 ALA A N 1
ATOM 1138 C CA . ALA A 1 150 ? -4.712 6.007 0.838 1.00 92.00 150 ALA A CA 1
ATOM 1139 C C . ALA A 1 150 ? -3.671 4.905 0.597 1.00 92.00 150 ALA A C 1
ATOM 1141 O O . ALA A 1 150 ? -2.488 5.140 0.824 1.00 92.00 150 ALA A O 1
ATOM 1142 N N . ALA A 1 151 ? -4.080 3.745 0.078 1.00 93.19 151 ALA A N 1
ATOM 1143 C CA . ALA A 1 151 ? -3.175 2.649 -0.255 1.00 93.19 151 ALA A CA 1
ATOM 1144 C C . ALA A 1 151 ? -2.144 3.061 -1.308 1.00 93.19 151 ALA A C 1
ATOM 1146 O O . ALA A 1 151 ? -0.945 2.884 -1.100 1.00 93.19 151 ALA A O 1
ATOM 1147 N N . ALA A 1 152 ? -2.596 3.661 -2.410 1.00 92.25 152 ALA A N 1
ATOM 1148 C CA . ALA A 1 152 ? -1.720 4.104 -3.485 1.00 92.25 152 ALA A CA 1
ATOM 1149 C C . ALA A 1 152 ? -0.749 5.197 -3.017 1.00 92.25 152 ALA A C 1
ATOM 1151 O O . ALA A 1 152 ? 0.452 5.094 -3.263 1.00 92.25 152 ALA A O 1
ATOM 1152 N N . ALA A 1 153 ? -1.243 6.209 -2.297 1.00 91.38 153 ALA A N 1
ATOM 1153 C CA . ALA A 1 153 ? -0.418 7.293 -1.773 1.00 91.38 153 ALA A CA 1
ATOM 1154 C C . ALA A 1 153 ? 0.623 6.768 -0.778 1.00 91.38 153 ALA A C 1
ATOM 1156 O O . ALA A 1 153 ? 1.806 7.077 -0.894 1.00 91.38 153 ALA A O 1
ATOM 1157 N N . THR A 1 154 ? 0.212 5.935 0.180 1.00 93.06 154 THR A N 1
ATOM 1158 C CA . THR A 1 154 ? 1.123 5.339 1.161 1.00 93.06 154 THR A CA 1
ATOM 1159 C C . THR A 1 154 ? 2.149 4.426 0.493 1.00 93.06 154 THR A C 1
ATOM 1161 O O . THR A 1 154 ? 3.328 4.510 0.828 1.00 93.06 154 THR A O 1
ATOM 1164 N N . ALA A 1 155 ? 1.755 3.620 -0.495 1.00 91.50 155 ALA A N 1
ATOM 1165 C CA . ALA A 1 155 ? 2.686 2.799 -1.262 1.00 91.50 155 ALA A CA 1
ATOM 1166 C C . ALA A 1 155 ? 3.703 3.656 -2.036 1.00 91.50 155 ALA A C 1
ATOM 1168 O O . ALA A 1 155 ? 4.900 3.383 -1.987 1.00 91.50 155 ALA A O 1
ATOM 1169 N N . MET A 1 156 ? 3.285 4.744 -2.688 1.00 89.44 156 MET A N 1
ATOM 1170 C CA . MET A 1 156 ? 4.234 5.654 -3.344 1.00 89.44 156 MET A CA 1
ATOM 1171 C C . MET A 1 156 ? 5.252 6.221 -2.352 1.00 89.44 156 MET A C 1
ATOM 1173 O O . MET A 1 156 ? 6.454 6.172 -2.615 1.00 89.44 156 MET A O 1
ATOM 1177 N N . ARG A 1 157 ? 4.794 6.670 -1.181 1.00 88.56 157 ARG A N 1
ATOM 1178 C CA . ARG A 1 157 ? 5.670 7.228 -0.142 1.00 88.56 157 ARG A CA 1
ATOM 1179 C C . ARG A 1 157 ? 6.636 6.201 0.438 1.00 88.56 157 ARG A C 1
ATOM 1181 O O . ARG A 1 157 ? 7.813 6.509 0.610 1.00 88.56 157 ARG A O 1
ATOM 1188 N N . LEU A 1 158 ? 6.165 4.986 0.718 1.00 87.81 158 LEU A N 1
ATOM 1189 C CA . LEU A 1 158 ? 6.997 3.886 1.216 1.00 87.81 158 LEU A CA 1
ATOM 1190 C C . LEU A 1 158 ? 8.043 3.476 0.179 1.00 87.81 158 LEU A C 1
ATOM 1192 O O . LEU A 1 158 ? 9.205 3.296 0.525 1.00 87.81 158 LEU A O 1
ATOM 1196 N N . TYR A 1 159 ? 7.661 3.409 -1.099 1.00 86.06 159 TYR A N 1
ATOM 1197 C CA . TYR A 1 159 ? 8.602 3.158 -2.187 1.00 86.06 159 TYR A CA 1
ATOM 1198 C C . TYR A 1 159 ? 9.671 4.245 -2.264 1.00 86.06 159 TYR A C 1
ATOM 1200 O O . TYR A 1 159 ? 10.848 3.949 -2.433 1.00 86.06 159 TYR A O 1
ATOM 1208 N N . MET A 1 160 ? 9.278 5.511 -2.136 1.00 85.25 160 MET A N 1
ATOM 1209 C CA . MET A 1 160 ? 10.222 6.627 -2.162 1.00 85.25 160 MET A CA 1
ATOM 1210 C C . MET A 1 160 ? 11.104 6.670 -0.918 1.00 85.25 160 MET A C 1
ATOM 1212 O O . MET A 1 160 ? 12.259 7.047 -1.029 1.00 85.25 160 MET A O 1
ATOM 1216 N N . SER A 1 161 ? 10.604 6.244 0.238 1.00 82.50 161 SER A N 1
ATOM 1217 C CA . SER A 1 161 ? 11.411 6.083 1.449 1.00 82.50 161 SER A CA 1
ATOM 1218 C C . SER A 1 161 ? 12.440 4.953 1.293 1.00 82.50 161 SER A C 1
ATOM 1220 O O . SER A 1 161 ? 13.620 5.167 1.540 1.00 82.50 161 SER A O 1
ATOM 1222 N N . LYS A 1 162 ? 12.027 3.781 0.791 1.00 75.19 162 LYS A N 1
ATOM 1223 C CA . LYS A 1 162 ? 12.888 2.591 0.646 1.00 75.19 162 LYS A CA 1
ATOM 1224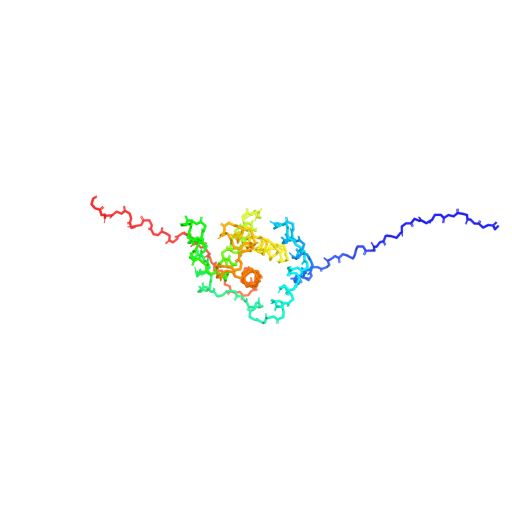 C C . LYS A 1 162 ? 13.879 2.667 -0.518 1.00 75.19 162 LYS A C 1
ATOM 1226 O O . LYS A 1 162 ? 14.994 2.174 -0.408 1.00 75.19 162 LYS A O 1
ATOM 1231 N N . ASN A 1 163 ? 13.492 3.286 -1.634 1.00 71.00 163 ASN A N 1
ATOM 1232 C CA . ASN A 1 163 ? 14.316 3.363 -2.845 1.00 71.00 163 ASN A CA 1
ATOM 1233 C C . ASN A 1 163 ? 14.898 4.763 -3.107 1.00 71.00 163 ASN A C 1
ATOM 1235 O O . ASN A 1 163 ? 15.682 4.923 -4.040 1.00 71.00 163 ASN A O 1
ATOM 1239 N N . GLY A 1 164 ? 14.480 5.788 -2.359 1.00 56.81 164 GLY A N 1
ATOM 1240 C CA . GLY A 1 164 ? 14.952 7.167 -2.525 1.00 56.81 164 GLY A CA 1
ATOM 1241 C C . GLY A 1 164 ? 16.270 7.469 -1.816 1.00 56.81 164 GLY A C 1
ATOM 1242 O O . GLY A 1 164 ? 16.832 8.537 -2.049 1.00 56.81 164 GLY A O 1
ATOM 1243 N N . ASP A 1 165 ? 16.799 6.543 -1.013 1.00 46.12 165 ASP A N 1
ATOM 1244 C CA . ASP A 1 165 ? 18.075 6.723 -0.323 1.00 46.12 165 ASP A CA 1
ATOM 1245 C C . ASP A 1 165 ? 19.251 6.207 -1.169 1.00 46.12 165 ASP A C 1
ATOM 1247 O O . ASP A 1 165 ? 19.806 5.132 -0.967 1.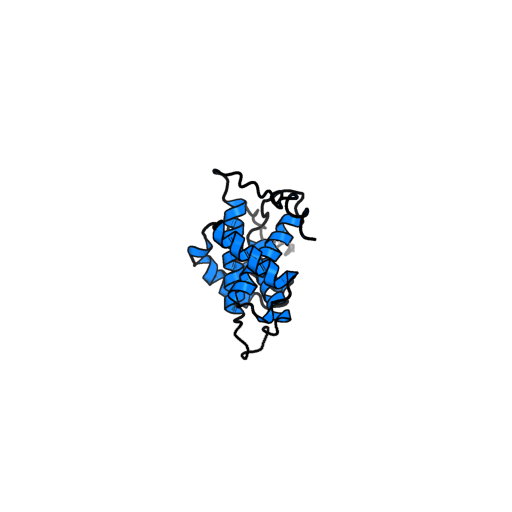00 46.12 165 ASP A O 1
ATOM 1251 N N . SER A 1 166 ? 19.631 6.991 -2.180 1.00 43.44 166 SER A N 1
ATOM 1252 C CA . SER A 1 166 ? 21.006 6.979 -2.711 1.00 43.44 166 SER A CA 1
ATOM 1253 C C . SER A 1 166 ? 21.824 8.154 -2.169 1.00 43.44 166 SER A C 1
ATOM 1255 O O . SER A 1 166 ? 22.860 8.501 -2.737 1.00 43.44 166 SER A O 1
ATOM 1257 N N . GLN A 1 167 ? 21.359 8.795 -1.089 1.00 41.94 167 GLN A N 1
ATOM 1258 C CA . GLN A 1 167 ? 22.103 9.863 -0.436 1.00 41.94 167 GLN A CA 1
ATOM 1259 C C . GLN A 1 167 ? 21.687 10.086 1.028 1.00 41.94 167 GLN A C 1
ATOM 1261 O O . GLN A 1 167 ? 21.284 11.180 1.401 1.00 41.94 167 GLN A O 1
ATOM 1266 N N . GLY A 1 168 ? 21.913 9.087 1.878 1.00 42.00 168 GLY A N 1
ATOM 1267 C CA . GLY A 1 168 ? 22.375 9.342 3.238 1.00 42.00 168 GLY A CA 1
ATOM 1268 C C . GLY A 1 168 ? 21.425 8.941 4.352 1.00 42.00 168 GLY A C 1
ATOM 1269 O O . GLY A 1 168 ? 20.925 9.795 5.074 1.00 42.00 168 GLY A O 1
ATOM 1270 N N . GLY A 1 169 ? 21.360 7.648 4.632 1.00 36.78 169 GLY A N 1
ATOM 1271 C CA . GLY A 1 169 ? 21.067 7.184 5.976 1.00 36.78 169 GLY A CA 1
ATOM 1272 C C . GLY A 1 169 ? 20.718 5.718 5.990 1.00 36.78 169 GLY A C 1
ATOM 1273 O O . GLY A 1 169 ? 19.587 5.348 5.704 1.00 36.78 169 GLY A O 1
ATOM 1274 N N . SER A 1 170 ? 21.676 4.890 6.393 1.00 46.19 170 SER A N 1
ATOM 1275 C CA . SER A 1 170 ? 21.424 3.546 6.896 1.00 46.19 170 SER A CA 1
ATOM 1276 C C . SER A 1 170 ? 20.489 3.636 8.109 1.00 46.19 170 SER A C 1
ATOM 1278 O O . SER A 1 170 ? 20.929 3.663 9.255 1.00 46.19 170 SER A O 1
ATOM 1280 N N . GLY A 1 171 ? 19.187 3.740 7.849 1.00 43.00 171 GLY A N 1
ATOM 1281 C CA . GLY A 1 171 ? 18.125 3.454 8.795 1.00 43.00 171 GLY A CA 1
ATOM 1282 C C . GLY A 1 171 ? 18.043 1.948 8.914 1.00 43.00 171 GLY A C 1
ATOM 1283 O O . GLY A 1 171 ? 17.212 1.308 8.277 1.00 43.00 171 GLY A O 1
ATOM 1284 N N . ASP A 1 172 ? 18.993 1.404 9.661 1.00 45.16 172 ASP A N 1
ATOM 1285 C CA . ASP A 1 172 ? 18.999 0.044 10.155 1.00 45.16 172 ASP A CA 1
ATOM 1286 C C . ASP A 1 172 ? 17.639 -0.205 10.825 1.00 45.16 172 ASP A C 1
ATOM 1288 O O . ASP A 1 172 ? 17.401 0.210 11.960 1.00 45.16 172 ASP A O 1
ATOM 1292 N N . PHE A 1 173 ? 16.698 -0.820 10.103 1.00 46.22 173 PHE A N 1
ATOM 1293 C CA . PHE A 1 173 ? 15.495 -1.395 10.696 1.00 46.22 173 PHE A CA 1
ATOM 1294 C C . PHE A 1 173 ? 15.922 -2.656 11.458 1.00 46.22 173 PHE A C 1
ATOM 1296 O O . PHE A 1 173 ? 15.547 -3.780 11.126 1.00 46.22 173 PHE A O 1
ATOM 1303 N N . ASN A 1 174 ? 16.714 -2.457 12.513 1.00 39.72 174 ASN A N 1
ATOM 1304 C CA . ASN A 1 174 ? 16.822 -3.410 13.594 1.00 39.72 174 ASN A CA 1
ATOM 1305 C C . ASN A 1 174 ? 15.459 -3.445 14.279 1.00 39.72 174 ASN A C 1
ATOM 1307 O O . ASN A 1 174 ? 15.130 -2.616 15.122 1.00 39.72 174 ASN A O 1
ATOM 1311 N N . VAL A 1 175 ? 14.683 -4.472 13.957 1.00 47.25 175 VAL A N 1
ATOM 1312 C CA . VAL A 1 175 ? 13.681 -5.017 14.880 1.00 47.25 175 VAL A CA 1
ATOM 1313 C C . VAL A 1 175 ? 14.335 -5.774 16.055 1.00 47.25 175 VAL A C 1
ATOM 1315 O O . VAL A 1 175 ? 13.637 -6.399 16.844 1.00 47.25 175 VAL A O 1
ATOM 1318 N N . ASP A 1 176 ? 15.653 -5.641 16.247 1.00 45.16 176 ASP A N 1
ATOM 1319 C CA . ASP A 1 176 ? 16.429 -6.123 17.404 1.00 45.16 176 ASP A CA 1
ATOM 1320 C C . ASP A 1 176 ? 16.280 -5.213 18.653 1.00 45.16 176 ASP A C 1
ATOM 1322 O O . ASP A 1 176 ? 17.172 -5.088 19.485 1.00 45.16 176 ASP A O 1
ATOM 1326 N N . GLY A 1 177 ? 15.138 -4.524 18.767 1.00 45.09 177 GLY A N 1
ATOM 1327 C CA . GLY A 1 177 ? 14.811 -3.584 19.845 1.00 45.09 177 GLY A CA 1
ATOM 1328 C C . GLY A 1 177 ? 13.667 -4.036 20.755 1.00 45.09 177 GLY A C 1
ATOM 1329 O O . GLY A 1 177 ? 13.199 -3.254 21.581 1.00 45.09 177 GLY A O 1
ATOM 1330 N N . ILE A 1 178 ? 13.196 -5.280 20.627 1.00 49.69 178 ILE A N 1
ATOM 1331 C CA . ILE A 1 178 ? 12.449 -5.927 21.710 1.00 49.69 178 ILE A CA 1
ATOM 1332 C C . ILE A 1 178 ? 13.455 -6.286 22.799 1.00 49.69 178 ILE A C 1
ATOM 1334 O O . ILE A 1 178 ? 14.084 -7.339 22.769 1.00 49.69 178 ILE A O 1
ATOM 1338 N N . ASP A 1 179 ? 13.622 -5.359 23.740 1.00 45.16 179 ASP A N 1
ATOM 1339 C CA . ASP A 1 179 ? 14.354 -5.555 24.984 1.00 45.16 179 ASP A CA 1
ATOM 1340 C C . ASP A 1 179 ? 13.884 -6.856 25.657 1.00 45.16 179 ASP A C 1
ATOM 1342 O O . ASP A 1 179 ? 12.815 -6.941 26.265 1.00 45.16 179 ASP A O 1
ATOM 1346 N N . ALA A 1 180 ? 14.708 -7.898 25.542 1.00 47.56 180 ALA A N 1
ATOM 1347 C CA . ALA A 1 180 ? 14.526 -9.178 26.215 1.00 47.56 180 ALA A CA 1
ATOM 1348 C C . ALA A 1 180 ? 14.712 -9.074 27.748 1.00 47.56 180 ALA A C 1
ATOM 1350 O O . ALA A 1 180 ? 14.773 -10.096 28.432 1.00 47.56 180 ALA A O 1
ATOM 1351 N N . SER A 1 181 ? 14.776 -7.860 28.307 1.00 47.81 181 SER A N 1
ATOM 1352 C CA . SER A 1 181 ? 15.010 -7.589 29.726 1.00 47.81 181 SER A CA 1
ATOM 1353 C C . SER A 1 181 ? 13.723 -7.317 30.520 1.00 47.81 181 SER A C 1
ATOM 1355 O O . SER A 1 181 ? 13.780 -7.266 31.747 1.00 47.81 181 SER A O 1
ATOM 1357 N N . MET A 1 182 ? 12.545 -7.220 29.885 1.00 45.91 182 MET A N 1
ATOM 1358 C CA . MET A 1 182 ? 11.270 -6.991 30.596 1.00 45.91 182 MET A CA 1
ATOM 1359 C C . MET A 1 182 ? 10.432 -8.245 30.918 1.00 45.91 182 MET A C 1
ATOM 1361 O O . MET A 1 182 ? 9.334 -8.117 31.456 1.00 45.91 182 MET A O 1
ATOM 1365 N N . LEU A 1 183 ? 10.936 -9.466 30.690 1.00 50.41 183 LEU A N 1
ATOM 1366 C CA . LEU A 1 183 ? 10.245 -10.712 31.088 1.00 50.41 183 LEU A CA 1
ATOM 1367 C C . LEU A 1 183 ? 10.774 -11.362 32.380 1.00 50.41 183 LEU A C 1
ATOM 1369 O O . LEU A 1 183 ? 10.580 -12.553 32.600 1.00 50.41 183 LEU A O 1
ATOM 1373 N N . THR A 1 184 ? 11.410 -10.605 33.279 1.00 55.03 184 THR A N 1
ATOM 1374 C CA . THR A 1 184 ? 11.746 -11.100 34.630 1.00 55.03 184 THR A CA 1
ATOM 1375 C C . THR A 1 184 ? 11.342 -10.096 35.705 1.00 55.03 184 THR A C 1
ATOM 1377 O O . THR A 1 184 ? 12.181 -9.376 36.233 1.00 55.03 184 THR A O 1
ATOM 1380 N N . ASN A 1 185 ? 10.039 -10.022 35.988 1.00 49.47 185 ASN A N 1
ATOM 1381 C CA . ASN A 1 185 ? 9.442 -9.868 37.327 1.00 49.47 185 ASN A CA 1
ATOM 1382 C C . ASN A 1 185 ? 8.035 -9.278 37.219 1.00 49.47 185 ASN A C 1
ATOM 1384 O O . ASN A 1 185 ? 7.881 -8.065 37.299 1.00 49.47 185 ASN A O 1
ATOM 1388 N N . VAL A 1 186 ? 7.016 -10.137 37.157 1.00 46.44 186 VAL A N 1
ATOM 1389 C CA . VAL A 1 186 ? 5.749 -9.926 37.873 1.00 46.44 186 VAL A CA 1
ATOM 1390 C C . VAL A 1 186 ? 5.198 -11.308 38.247 1.00 46.44 186 VAL A C 1
ATOM 1392 O O . VAL A 1 186 ? 4.661 -12.000 37.391 1.00 46.44 186 VAL A O 1
ATOM 1395 N N . VAL A 1 187 ? 5.365 -11.617 39.542 1.00 43.69 187 VAL A N 1
ATOM 1396 C CA . VAL A 1 187 ? 4.706 -12.626 40.407 1.00 43.69 187 VAL A CA 1
ATOM 1397 C C . VAL A 1 187 ? 4.849 -14.102 40.035 1.00 43.69 187 VAL A C 1
ATOM 1399 O O . VAL A 1 187 ? 4.167 -14.579 39.107 1.00 43.69 187 VAL A O 1
#

Secondary structure (DSSP, 8-state):
------------------------HHHHHHHHHHHHT--HHHHHHHHHHHHH-GGGGSPPPHHHHHHHHHHHIIIIIS--GGG--HHHHHHHHHHHHHHHHHHHSTT--S-S-HHHHHHHHHHHHHHHHHHTT-SS-TTSS--HHHHHHHHHHHHHHHHHHHHS-SSS-------TTS-TTSSS---

Solvent-accessible surface area (backbone atoms only — not comparable to full-atom values): 10591 Å² total; per-residue (Å²): 140,79,89,89,79,79,101,71,77,93,67,74,79,78,68,78,82,70,88,67,92,64,77,44,54,66,57,12,14,47,40,14,17,72,63,45,80,47,65,41,69,62,43,40,58,41,44,53,56,41,70,70,34,68,77,29,76,35,55,54,49,71,69,57,50,52,53,33,51,54,43,27,42,38,36,74,72,67,63,47,42,87,77,50,50,24,49,48,45,2,30,21,20,15,51,51,29,46,51,56,52,41,73,70,43,89,86,42,84,50,71,91,47,66,23,53,46,26,5,39,3,30,6,40,20,50,49,54,32,51,76,60,58,36,74,78,43,100,79,65,92,41,45,65,69,48,11,36,41,31,2,35,26,46,25,42,8,46,48,37,45,52,65,58,68,87,78,82,72,92,75,74,82,65,79,83,68,73,68,84,75,77,84,78,83,83,133

pLDDT: mean 72.67, std 19.5, range [36.38, 93.56]

InterPro domains:
  IPR056138 Domain of unknown function DUF7721 [PF24845] (25-103)

Foldseek 3Di:
DDDDDDPDDPPPPPDPPDPPQDADQQLLLVLLCVLAVDDSVLSSVLLVVLVVDVLLQAADDPVNVVVLVVLLCCCPVVVVLLVDELLSLLSNLLVVLLCVQCVVPDNQNARPHLSNSLSSSLNSSNVSCVVNVNNDDPPGRYDSSNNNNSNNSNSSNNNCNRVVPPDDDPPPPPPVPPPPPPPPDDD

Radius of gyration: 20.79 Å; Cα contacts (8 Å, |Δi|>4): 242; chains: 1; bounding box: 47×29×104 Å

Mean predicted aligned error: 13.52 Å

Sequence (187 aa):
MSYRELNKYQAVPQVPQVIDKCLNVNDAARYAAEHSEKEESMFLSVLSTVVDDDNSKRPALEQETNEIAEIHYRIYIQGRLSEASSKEIGKAAALQALKMATNTDLGTDVIPDRSKFIGLAMGEAINVLRYDGGAGSGAGGTNQNEALHAAAATAMRLYMSKNGDSQGGSGDFNVDGIDASMLTNVV

Nearest PDB structures (foldseek):
  2vof-assembly2_A  TM=3.489E-01  e=7.644E+00  Mus musculus